Protein AF-A0A2G8L3I1-F1 (afdb_monomer_lite)

Sequence (299 aa):
MFLCNRWLARDEDDNQIMRELICAGLESQKEEKGKITYEIAVTTTDKRDASTTQNGWIILEGENRTSKEFVMENSVKKKVLRRGDTDIFKFQTKRLGKVKSVLLGHSVRDSGSPPKGSGRDVDWHCHEVIVTDTSDGSKYSFPCKAWIPLGEGTDDAKRLVCEKTEEGRMSIARSLAPVQYEVVVVTSSEKGAGTDANVCLTIYGANGDSGKQPLKQRFRDLFEKGQTDKFKLEFLDLGELQKIRIEHDNAGFNPGWLCDNVVITNLMTGKATKFPCNKWLDKKKGDGELFKELYAVQE

Foldseek 3Di:
DFDPVADLDCPDDPNHVDDDTDPPVPPPPDDDPQKFKKKKKWFFALDPLQAAQFKKWKWWAAPADIDDIDIRDHDPVRHDLDHGDIDIDMDMDHDRHHTFKMWIATEGHPPDDQDPDADSNHWHATQWMWMAGPVQRKIFIWGDRDTHGHDDPRPSIDMTGTPDIDGGPNNVVLQQDKWKKKKKWFFEQDDLQFAPFFKWKWWAAPQGIPPIGTDDDPPDDPRDRGDIDIDIDIDGCNHGTWKMKMFTPQDDDRHKHQTAWMWMAGPVVRDIWIWGDRAILDCVDGPNHGMDITTTDDD

Structure (mmCIF, N/CA/C/O backbone):
data_AF-A0A2G8L3I1-F1
#
_entry.id   AF-A0A2G8L3I1-F1
#
loop_
_atom_site.group_PDB
_atom_site.id
_atom_site.type_symbol
_atom_site.label_atom_id
_atom_site.label_alt_id
_atom_site.label_comp_id
_atom_site.label_asym_id
_atom_site.label_entity_id
_atom_site.label_seq_id
_atom_site.pdbx_PDB_ins_code
_atom_site.Cartn_x
_atom_site.Cartn_y
_atom_site.Cartn_z
_atom_site.occupancy
_atom_site.B_iso_or_equiv
_atom_site.auth_seq_id
_atom_site.auth_comp_id
_atom_site.auth_asym_id
_atom_site.auth_atom_id
_atom_site.pdbx_PDB_model_num
ATOM 1 N N . MET A 1 1 ? 21.195 -10.856 11.459 1.00 46.97 1 MET A N 1
ATOM 2 C CA . MET A 1 1 ? 22.028 -11.728 12.325 1.00 46.97 1 MET A CA 1
ATOM 3 C C . MET A 1 1 ? 21.962 -11.150 13.728 1.00 46.97 1 MET A C 1
ATOM 5 O O . MET A 1 1 ? 22.308 -9.997 13.871 1.00 46.97 1 MET A O 1
ATOM 9 N N . PHE A 1 2 ? 21.454 -11.841 14.745 1.00 59.50 2 PHE A N 1
ATOM 10 C CA . PHE A 1 2 ? 21.397 -11.263 16.098 1.00 59.50 2 PHE A CA 1
ATOM 11 C C . PHE A 1 2 ? 22.760 -11.442 16.764 1.00 59.50 2 PHE A C 1
ATOM 13 O O . PHE A 1 2 ? 23.135 -12.560 17.106 1.00 59.50 2 PHE A O 1
ATOM 20 N N . LEU A 1 3 ? 23.532 -10.361 16.867 1.00 60.38 3 LEU A N 1
ATOM 21 C CA . LEU A 1 3 ? 24.857 -10.409 17.477 1.00 60.38 3 LEU A CA 1
ATOM 22 C C . LEU A 1 3 ? 24.704 -10.293 18.994 1.00 60.38 3 LEU A C 1
ATOM 24 O O . LEU A 1 3 ? 24.431 -9.218 19.521 1.00 60.38 3 LEU A O 1
ATOM 28 N N . CYS A 1 4 ? 24.877 -11.410 19.693 1.00 56.72 4 CYS A N 1
ATOM 29 C CA . CYS A 1 4 ? 25.021 -11.428 21.143 1.00 56.72 4 CYS A CA 1
ATOM 30 C C . CYS A 1 4 ? 26.522 -11.434 21.459 1.00 56.72 4 CYS A C 1
ATOM 32 O O . CYS A 1 4 ? 27.134 -12.482 21.620 1.00 56.72 4 CYS A O 1
ATOM 34 N N . ASN A 1 5 ? 27.140 -10.252 21.457 1.00 66.06 5 ASN A N 1
ATOM 35 C CA . ASN A 1 5 ? 28.589 -10.095 21.650 1.00 66.06 5 ASN A CA 1
ATOM 36 C C . ASN A 1 5 ? 29.006 -10.110 23.135 1.00 66.06 5 ASN A C 1
ATOM 38 O O . ASN A 1 5 ? 30.037 -9.532 23.474 1.00 66.06 5 ASN A O 1
ATOM 42 N N . ARG A 1 6 ? 28.180 -10.679 24.024 1.00 72.06 6 ARG A N 1
ATOM 43 C CA . ARG A 1 6 ? 28.341 -10.616 25.484 1.00 72.06 6 ARG A CA 1
ATOM 44 C C . ARG A 1 6 ? 27.735 -11.824 26.185 1.00 72.06 6 ARG A C 1
ATOM 46 O O . ARG A 1 6 ? 26.740 -12.369 25.706 1.00 72.06 6 ARG A O 1
ATOM 53 N N . TRP A 1 7 ? 28.302 -12.197 27.329 1.00 70.44 7 TRP A N 1
ATOM 54 C CA . TRP A 1 7 ? 27.806 -13.314 28.135 1.00 70.44 7 TRP A CA 1
ATOM 55 C C . TRP A 1 7 ? 26.506 -12.932 28.858 1.00 70.44 7 TRP A C 1
ATOM 57 O O . TRP A 1 7 ? 26.329 -11.789 29.280 1.00 70.44 7 TRP A O 1
ATOM 67 N N . LEU A 1 8 ? 25.575 -13.888 28.959 1.00 76.19 8 LEU A N 1
ATOM 68 C CA . LEU A 1 8 ? 24.313 -13.754 29.698 1.00 76.19 8 LEU A CA 1
ATOM 69 C C . LEU A 1 8 ? 24.413 -14.497 31.032 1.00 76.19 8 LEU A C 1
ATOM 71 O O . LEU A 1 8 ? 23.763 -15.522 31.238 1.00 76.19 8 LEU A O 1
ATOM 75 N N . ALA A 1 9 ? 25.267 -14.005 31.917 1.00 75.25 9 ALA A N 1
ATOM 76 C CA . ALA A 1 9 ? 25.553 -14.615 33.210 1.00 75.25 9 ALA A CA 1
ATOM 77 C C . ALA A 1 9 ? 25.294 -13.601 34.330 1.00 75.25 9 ALA A C 1
ATOM 79 O O . ALA A 1 9 ? 25.221 -12.406 34.065 1.00 75.25 9 ALA A O 1
ATOM 80 N N . ARG A 1 10 ? 25.104 -14.055 35.577 1.00 75.31 10 ARG A N 1
ATOM 81 C CA . ARG A 1 10 ? 24.967 -13.149 36.745 1.00 75.31 10 ARG A CA 1
ATOM 82 C C . ARG A 1 10 ? 26.307 -12.830 37.406 1.00 75.31 10 ARG A C 1
ATOM 84 O O . ARG A 1 10 ? 26.353 -12.005 38.313 1.00 75.31 10 ARG A O 1
ATOM 91 N N . ASP A 1 11 ? 27.338 -13.541 36.987 1.00 81.56 11 ASP A N 1
ATOM 92 C CA . ASP A 1 11 ? 28.676 -13.600 37.555 1.00 81.56 11 ASP A CA 1
ATOM 93 C C . ASP A 1 11 ? 29.772 -13.329 36.512 1.00 81.56 11 ASP A C 1
ATOM 95 O O . ASP A 1 11 ? 30.950 -13.307 36.861 1.00 81.56 11 ASP A O 1
ATOM 99 N N . GLU A 1 12 ? 29.398 -13.061 35.256 1.00 70.88 12 GLU A N 1
ATOM 100 C CA . GLU A 1 12 ? 30.314 -12.670 34.184 1.00 70.88 12 GLU A CA 1
ATOM 101 C C . GLU A 1 12 ? 29.775 -11.462 33.395 1.00 70.88 12 GLU A C 1
ATOM 103 O O . GLU A 1 12 ? 28.568 -11.213 33.328 1.00 70.88 12 GLU A O 1
ATOM 108 N N . ASP A 1 13 ? 30.694 -10.734 32.753 1.00 81.00 13 ASP A N 1
ATOM 109 C CA . ASP A 1 13 ? 30.432 -9.563 31.903 1.00 81.00 13 ASP A CA 1
ATOM 110 C C . ASP A 1 13 ? 29.677 -8.436 32.639 1.00 81.00 13 ASP A C 1
ATOM 112 O O . ASP A 1 13 ? 30.266 -7.768 33.489 1.00 81.00 13 ASP A O 1
ATOM 116 N N . ASP A 1 14 ? 28.396 -8.202 32.341 1.00 78.25 14 ASP A N 1
ATOM 117 C CA . ASP A 1 14 ? 27.589 -7.154 32.982 1.00 78.25 14 ASP A CA 1
ATOM 118 C C . ASP A 1 14 ? 26.499 -7.690 33.918 1.00 78.25 14 ASP A C 1
ATOM 120 O O . ASP A 1 14 ? 25.599 -6.943 34.313 1.00 78.25 14 ASP A O 1
ATOM 124 N N . ASN A 1 15 ? 26.592 -8.966 34.300 1.00 76.81 15 ASN A N 1
ATOM 125 C CA . ASN A 1 15 ? 25.697 -9.629 35.247 1.00 76.81 15 ASN A CA 1
ATOM 126 C C . ASN A 1 15 ? 24.215 -9.667 34.804 1.00 76.81 15 ASN A C 1
ATOM 128 O O . ASN A 1 15 ? 23.318 -9.877 35.631 1.00 76.81 15 ASN A O 1
ATOM 132 N N . GLN A 1 16 ? 23.931 -9.457 33.512 1.00 73.19 16 GLN A N 1
ATOM 133 C CA . GLN A 1 16 ? 22.581 -9.513 32.953 1.00 73.19 16 GLN A CA 1
ATOM 134 C C . GLN A 1 16 ? 22.323 -10.849 32.256 1.00 73.19 16 GLN A C 1
ATOM 136 O O . GLN A 1 16 ? 22.941 -11.188 31.256 1.00 73.19 16 GLN A O 1
ATOM 141 N N . ILE A 1 17 ? 21.306 -11.574 32.722 1.00 79.62 17 ILE A N 1
ATOM 142 C CA . ILE A 1 17 ? 20.831 -12.826 32.099 1.00 79.62 17 ILE A CA 1
ATOM 143 C C . ILE A 1 17 ? 19.749 -12.607 31.032 1.00 79.62 17 ILE A C 1
ATOM 145 O O . ILE A 1 17 ? 19.152 -13.560 30.538 1.00 79.62 17 ILE A O 1
ATOM 149 N N . MET A 1 18 ? 19.448 -11.352 30.707 1.00 62.47 18 MET A N 1
ATOM 150 C CA . MET A 1 18 ? 18.438 -10.981 29.724 1.00 62.47 18 MET A CA 1
ATOM 151 C C . MET A 1 18 ? 18.958 -9.809 28.907 1.00 62.47 18 MET A C 1
ATOM 153 O O . MET A 1 18 ? 19.429 -8.824 29.468 1.00 62.47 18 MET A O 1
ATOM 157 N N . ARG A 1 19 ? 18.846 -9.912 27.582 1.00 69.62 19 ARG A N 1
ATOM 158 C CA . ARG A 1 19 ? 19.150 -8.817 26.665 1.00 69.62 19 ARG A CA 1
ATOM 159 C C . ARG A 1 19 ? 18.147 -8.772 25.538 1.00 69.62 19 ARG A C 1
ATOM 161 O O . ARG A 1 19 ? 17.767 -9.799 24.981 1.00 69.62 19 ARG A O 1
ATOM 168 N N . GLU A 1 20 ? 17.809 -7.555 25.162 1.00 60.91 20 GLU A N 1
ATOM 169 C CA . GLU A 1 20 ? 17.135 -7.282 23.911 1.00 60.91 20 GLU A CA 1
ATOM 170 C C . GLU A 1 20 ? 18.179 -7.310 22.787 1.00 60.91 20 GLU A C 1
ATOM 172 O O . GLU A 1 20 ? 19.104 -6.497 22.750 1.00 60.91 20 GLU A O 1
ATOM 177 N N . LEU A 1 21 ? 18.089 -8.310 21.908 1.00 66.38 21 LEU A N 1
ATOM 178 C CA . LEU A 1 21 ? 18.992 -8.445 20.770 1.00 66.38 21 LEU A CA 1
ATOM 179 C C . LEU A 1 21 ? 18.345 -7.814 19.546 1.00 66.38 21 LEU A C 1
ATOM 181 O O . LEU A 1 21 ? 17.334 -8.295 19.036 1.00 66.38 21 LEU A O 1
ATOM 185 N N . ILE A 1 22 ? 18.969 -6.759 19.037 1.00 55.44 22 ILE A N 1
ATOM 186 C CA . ILE A 1 22 ? 18.564 -6.138 17.780 1.00 55.44 22 ILE A CA 1
ATOM 187 C C . ILE A 1 22 ? 19.198 -6.945 16.641 1.00 55.44 22 ILE A C 1
ATOM 189 O O . ILE A 1 22 ? 20.385 -7.281 16.673 1.00 55.44 22 ILE A O 1
ATOM 193 N N . CYS A 1 23 ? 18.406 -7.306 15.630 1.00 49.31 23 CYS A N 1
ATOM 194 C CA . CYS A 1 23 ? 18.925 -8.013 14.462 1.00 49.31 23 CYS A CA 1
ATOM 195 C C . CYS A 1 23 ? 19.952 -7.113 13.764 1.00 49.31 23 CYS A C 1
ATOM 197 O O . CYS A 1 23 ? 19.583 -6.047 13.281 1.00 49.31 23 CYS A O 1
ATOM 199 N N . ALA A 1 24 ? 21.217 -7.524 13.659 1.00 53.19 24 ALA A N 1
ATOM 200 C CA . ALA A 1 24 ? 22.192 -6.838 12.816 1.00 53.19 24 ALA A CA 1
ATOM 201 C C . ALA A 1 24 ? 21.652 -6.838 11.377 1.00 53.19 24 ALA A C 1
ATOM 203 O O . ALA A 1 24 ? 21.455 -7.907 10.777 1.00 53.19 24 ALA A O 1
ATOM 204 N N . GLY A 1 25 ? 21.312 -5.630 10.918 1.00 47.91 25 GLY A N 1
ATOM 205 C CA . GLY A 1 25 ? 20.477 -5.321 9.752 1.00 47.91 25 GLY A CA 1
ATOM 206 C C . GLY A 1 25 ? 19.400 -4.259 10.040 1.00 47.91 25 GLY A C 1
ATOM 207 O O . GLY A 1 25 ? 19.005 -3.538 9.133 1.00 47.91 25 GLY A O 1
ATOM 208 N N . LEU A 1 26 ? 18.976 -4.125 11.302 1.00 46.06 26 LEU A N 1
ATOM 209 C CA . LEU A 1 26 ? 18.091 -3.081 11.840 1.00 46.06 26 LEU A CA 1
ATOM 210 C C . LEU A 1 26 ? 18.895 -2.008 12.591 1.00 46.06 26 LEU A C 1
ATOM 212 O O . LEU A 1 26 ? 18.466 -1.493 13.621 1.00 46.06 26 LEU A O 1
ATOM 216 N N . GLU A 1 27 ? 20.082 -1.660 12.096 1.00 39.12 27 GLU A N 1
ATOM 217 C CA . GLU A 1 27 ? 20.627 -0.362 12.475 1.00 39.12 27 GLU A CA 1
ATOM 218 C C . GLU A 1 27 ? 19.672 0.683 11.908 1.00 39.12 27 GLU A C 1
ATOM 220 O O . GLU A 1 27 ? 19.458 0.745 10.695 1.00 39.12 27 GLU A O 1
ATOM 225 N N . SER A 1 28 ? 19.063 1.468 12.797 1.00 44.22 28 SER A N 1
ATOM 226 C CA . SER A 1 28 ? 18.389 2.713 12.459 1.00 44.22 28 SER A CA 1
ATOM 227 C C . SER A 1 28 ? 19.403 3.596 11.745 1.00 44.22 28 SER A C 1
ATOM 229 O O . SER A 1 28 ? 20.120 4.380 12.370 1.00 44.22 28 SER A O 1
ATOM 231 N N . GLN A 1 29 ? 19.516 3.427 10.429 1.00 39.59 29 GLN A N 1
ATOM 232 C CA . GLN A 1 29 ? 20.261 4.347 9.603 1.00 39.59 29 GLN A CA 1
ATOM 233 C C . GLN A 1 29 ? 19.573 5.688 9.781 1.00 39.59 29 GLN A C 1
ATOM 235 O O . GLN A 1 29 ? 18.418 5.864 9.391 1.00 39.59 29 GLN A O 1
ATOM 240 N N . LYS A 1 30 ? 20.278 6.601 10.457 1.00 34.94 30 LYS A N 1
ATOM 241 C CA . LYS A 1 30 ? 19.950 8.022 10.490 1.00 34.94 30 LYS A CA 1
ATOM 242 C C . LYS A 1 30 ? 19.503 8.407 9.087 1.00 34.94 30 LYS A C 1
ATOM 244 O O . LYS A 1 30 ? 20.261 8.204 8.142 1.00 34.94 30 LYS A O 1
ATOM 249 N N . GLU A 1 31 ? 18.270 8.891 8.975 1.00 42.34 31 GLU A N 1
ATOM 250 C CA . GLU A 1 31 ? 17.650 9.305 7.722 1.00 42.34 31 GLU A CA 1
ATOM 251 C C . GLU A 1 31 ? 18.540 10.321 6.997 1.00 42.34 31 GLU A C 1
ATOM 253 O O . GLU A 1 31 ? 18.446 11.534 7.191 1.00 42.34 31 GLU A O 1
ATOM 258 N N . GLU A 1 32 ? 19.405 9.838 6.111 1.00 39.44 32 GLU A N 1
ATOM 259 C CA . GLU A 1 32 ? 20.034 10.682 5.114 1.00 39.44 32 GLU A CA 1
ATOM 260 C C . GLU A 1 32 ? 18.994 10.994 4.032 1.00 39.44 32 GLU A C 1
ATOM 262 O O . GLU A 1 32 ? 18.726 10.222 3.115 1.00 39.44 32 GLU A O 1
ATOM 267 N N . LYS A 1 33 ? 18.379 12.174 4.161 1.00 48.69 33 LYS A N 1
ATOM 268 C CA . LYS A 1 33 ? 17.681 12.912 3.095 1.00 48.69 33 LYS A CA 1
ATOM 269 C C . LYS A 1 33 ? 16.673 12.110 2.255 1.00 48.69 33 LYS A C 1
ATOM 271 O O . LYS A 1 33 ? 16.753 12.161 1.033 1.00 48.69 33 LYS A O 1
ATOM 276 N N . GLY A 1 34 ? 15.667 11.477 2.865 1.00 70.12 34 GLY A N 1
ATOM 277 C CA . GLY A 1 34 ? 14.352 11.171 2.252 1.00 70.12 34 GLY A CA 1
ATOM 278 C C . GLY A 1 34 ? 14.323 10.513 0.856 1.00 70.12 34 GLY A C 1
ATOM 279 O O . GLY A 1 34 ? 13.296 10.571 0.173 1.00 70.12 34 GLY A O 1
ATOM 280 N N . LYS A 1 35 ? 15.434 9.934 0.397 1.00 85.31 35 LYS A N 1
ATOM 281 C CA . LYS A 1 35 ? 15.608 9.268 -0.892 1.00 85.31 35 LYS A CA 1
ATOM 282 C C . LYS A 1 35 ? 16.009 7.833 -0.611 1.00 85.31 35 LYS A C 1
ATOM 284 O O . LYS A 1 35 ? 16.792 7.567 0.291 1.00 85.31 35 LYS A O 1
ATOM 289 N N . ILE A 1 36 ? 15.476 6.925 -1.407 1.00 89.69 36 ILE A N 1
ATOM 290 C CA . ILE A 1 36 ? 15.765 5.501 -1.343 1.00 89.69 36 ILE A CA 1
ATOM 291 C C . ILE A 1 36 ? 16.300 5.036 -2.690 1.00 89.69 36 ILE A C 1
ATOM 293 O O . ILE A 1 36 ? 16.051 5.666 -3.725 1.00 89.69 36 ILE A O 1
ATOM 297 N N . THR A 1 37 ? 17.074 3.958 -2.655 1.00 95.31 37 THR A N 1
ATOM 298 C CA . THR A 1 37 ? 17.637 3.342 -3.851 1.00 95.31 37 THR A CA 1
ATOM 299 C C . THR A 1 37 ? 16.643 2.334 -4.420 1.00 95.31 37 THR A C 1
ATOM 301 O O . THR A 1 37 ? 16.086 1.511 -3.699 1.00 95.31 37 THR A O 1
ATOM 304 N N . TYR A 1 38 ? 16.447 2.394 -5.729 1.00 97.31 38 TYR A N 1
ATOM 305 C CA . TYR A 1 38 ? 15.777 1.371 -6.512 1.00 97.31 38 TYR A CA 1
ATOM 306 C C . TYR A 1 38 ? 16.820 0.658 -7.366 1.00 97.31 38 TYR A C 1
ATOM 308 O O . TYR A 1 38 ? 17.617 1.306 -8.052 1.00 97.31 38 TYR A O 1
ATOM 316 N N . GLU A 1 39 ? 16.828 -0.668 -7.300 1.00 98.38 39 GLU A N 1
ATOM 317 C CA . GLU A 1 39 ? 17.617 -1.519 -8.185 1.00 98.38 39 GLU A CA 1
ATOM 318 C C . GLU A 1 39 ? 16.731 -1.970 -9.349 1.00 98.38 39 GLU A C 1
ATOM 320 O O . GLU A 1 39 ? 15.670 -2.550 -9.136 1.00 98.38 39 GLU A O 1
ATOM 325 N N . ILE A 1 40 ? 17.138 -1.661 -10.575 1.00 98.50 40 ILE A N 1
ATOM 326 C CA . ILE A 1 40 ? 16.395 -1.941 -11.802 1.00 98.50 40 ILE A CA 1
ATOM 327 C C . ILE A 1 40 ? 17.194 -2.974 -12.585 1.00 98.50 40 ILE A C 1
ATOM 329 O O . ILE A 1 40 ? 18.257 -2.657 -13.116 1.00 98.50 40 ILE A O 1
ATOM 333 N N . ALA A 1 41 ? 16.695 -4.204 -12.630 1.00 98.56 41 ALA A N 1
ATOM 334 C CA . ALA A 1 41 ? 17.232 -5.259 -13.472 1.00 98.56 41 ALA A CA 1
ATOM 335 C C . ALA A 1 41 ? 16.462 -5.279 -14.792 1.00 98.56 41 ALA A C 1
ATOM 337 O O . ALA A 1 41 ? 15.233 -5.339 -14.805 1.00 98.56 41 ALA A O 1
ATOM 338 N N . VAL A 1 42 ? 17.183 -5.212 -15.902 1.00 98.50 42 VAL A N 1
ATOM 339 C CA . VAL A 1 42 ? 16.612 -5.179 -17.242 1.00 98.50 42 VAL A CA 1
ATOM 340 C C . VAL A 1 42 ? 17.185 -6.331 -18.039 1.00 98.50 42 VAL A C 1
ATOM 342 O O . VAL A 1 42 ? 18.386 -6.374 -18.293 1.00 98.50 42 VAL A O 1
ATOM 345 N N . THR A 1 43 ? 16.320 -7.243 -18.465 1.00 98.50 43 THR A N 1
ATOM 346 C CA . THR A 1 43 ? 16.720 -8.390 -19.281 1.00 98.50 43 THR A CA 1
ATOM 347 C C . THR A 1 43 ? 16.469 -8.073 -20.748 1.00 98.50 43 THR A C 1
ATOM 349 O O . THR A 1 43 ? 15.339 -7.787 -21.153 1.00 98.50 43 THR A O 1
ATOM 352 N N . THR A 1 44 ? 17.512 -8.142 -21.568 1.00 98.06 44 THR A N 1
ATOM 353 C CA . THR A 1 44 ? 17.401 -8.041 -23.028 1.00 98.06 44 THR A CA 1
ATOM 354 C C . THR A 1 44 ? 17.217 -9.437 -23.608 1.00 98.06 44 THR A C 1
ATOM 356 O O . THR A 1 44 ? 17.885 -10.384 -23.196 1.00 98.06 44 THR A O 1
ATOM 359 N N . THR A 1 45 ? 16.304 -9.601 -24.570 1.00 96.69 45 THR A N 1
ATOM 360 C CA . THR A 1 45 ? 16.056 -10.941 -25.133 1.00 96.69 45 THR A CA 1
ATOM 361 C C . THR A 1 45 ? 17.274 -11.508 -25.854 1.00 96.69 45 THR A C 1
ATOM 363 O O . THR A 1 45 ? 18.136 -10.779 -26.337 1.00 96.69 45 THR A O 1
ATOM 366 N N . ASP A 1 46 ? 17.302 -12.826 -26.003 1.00 94.06 46 ASP A N 1
ATOM 367 C CA . ASP A 1 46 ? 18.271 -13.563 -26.806 1.00 94.06 46 ASP A CA 1
ATOM 368 C C . ASP A 1 46 ? 17.902 -13.607 -28.303 1.00 94.06 46 ASP A C 1
ATOM 370 O O . ASP A 1 46 ? 18.482 -14.388 -29.061 1.00 94.06 46 ASP A O 1
ATOM 374 N N . LYS A 1 47 ? 16.961 -12.778 -28.770 1.00 92.94 47 LYS A N 1
ATOM 375 C CA . LYS A 1 47 ? 16.597 -12.702 -30.190 1.00 92.94 47 LYS A CA 1
ATOM 376 C C . LYS A 1 47 ? 17.728 -12.091 -31.013 1.00 92.94 47 LYS A C 1
ATOM 378 O O . LYS A 1 47 ? 18.538 -11.304 -30.524 1.00 92.94 47 LYS A O 1
ATOM 383 N N . ARG A 1 48 ? 17.778 -12.446 -32.298 1.00 92.50 48 ARG A N 1
ATOM 384 C CA . ARG A 1 48 ? 18.666 -11.773 -33.251 1.00 92.50 48 ARG A CA 1
ATOM 385 C C . ARG A 1 48 ? 18.352 -10.269 -33.255 1.00 92.50 48 ARG A C 1
ATOM 387 O O . ARG A 1 48 ? 17.182 -9.901 -33.194 1.00 92.50 48 ARG A O 1
ATOM 394 N N . ASP A 1 49 ? 19.403 -9.455 -33.278 1.00 91.44 49 ASP A N 1
ATOM 395 C CA . ASP A 1 49 ? 19.340 -7.987 -33.318 1.00 91.44 49 ASP A CA 1
ATOM 396 C C . ASP A 1 49 ? 18.680 -7.339 -32.082 1.00 91.44 49 ASP A C 1
ATOM 398 O O . ASP A 1 49 ? 18.343 -6.170 -32.098 1.00 91.44 49 ASP A O 1
ATOM 402 N N . ALA A 1 50 ? 18.529 -8.074 -30.972 1.00 93.81 50 ALA A N 1
ATOM 403 C CA . ALA A 1 50 ? 17.883 -7.561 -29.760 1.00 93.81 50 ALA A CA 1
ATOM 404 C C . ALA A 1 50 ? 18.703 -6.527 -28.970 1.00 93.81 50 ALA A C 1
ATOM 406 O O . ALA A 1 50 ? 18.131 -5.841 -28.126 1.00 93.81 50 ALA A O 1
ATOM 407 N N . SER A 1 51 ? 20.023 -6.472 -29.171 1.00 94.50 51 SER A N 1
ATOM 408 C CA . SER A 1 51 ? 20.938 -5.590 -28.433 1.00 94.50 51 SER A CA 1
ATOM 409 C C . SER A 1 51 ? 20.813 -4.132 -28.865 1.00 94.50 51 SER A C 1
ATOM 411 O O . SER A 1 51 ? 20.528 -3.861 -30.024 1.00 94.50 51 SER A O 1
ATOM 413 N N . THR A 1 52 ? 21.229 -3.205 -28.001 1.00 94.12 52 THR A N 1
ATOM 414 C CA . THR A 1 52 ? 21.515 -1.820 -28.409 1.00 94.12 52 THR A CA 1
ATOM 415 C C . THR A 1 52 ? 22.891 -1.345 -27.945 1.00 94.12 52 THR A C 1
ATOM 417 O O . THR A 1 52 ? 23.463 -1.846 -26.978 1.00 94.12 52 THR A O 1
ATOM 420 N N . THR A 1 53 ? 23.444 -0.363 -28.657 1.00 92.88 53 THR A N 1
ATOM 421 C CA . THR A 1 53 ? 24.632 0.404 -28.240 1.00 92.88 53 THR A CA 1
ATOM 422 C C . THR A 1 53 ? 24.290 1.808 -27.740 1.00 92.88 53 THR A C 1
ATOM 424 O O . THR A 1 53 ? 25.201 2.582 -27.432 1.00 92.88 53 THR A O 1
ATOM 427 N N . GLN A 1 54 ? 23.006 2.160 -27.752 1.00 94.19 54 GLN A N 1
ATOM 428 C CA . GLN A 1 54 ? 22.477 3.433 -27.279 1.00 94.19 54 GLN A CA 1
ATOM 429 C C . GLN A 1 54 ? 21.955 3.287 -25.843 1.00 94.19 54 GLN A C 1
ATOM 431 O O . GLN A 1 54 ? 22.071 2.215 -25.236 1.00 94.19 54 GLN A O 1
ATOM 436 N N . ASN A 1 55 ? 21.441 4.378 -25.283 1.00 95.56 55 ASN A N 1
ATOM 437 C CA . ASN A 1 55 ? 20.970 4.420 -23.908 1.00 95.56 55 ASN A CA 1
ATOM 438 C C . ASN A 1 55 ? 19.538 3.898 -23.824 1.00 95.56 55 ASN A C 1
ATOM 440 O O . ASN A 1 55 ? 18.678 4.281 -24.612 1.00 95.56 55 ASN A O 1
ATOM 444 N N . GLY A 1 56 ? 19.259 3.079 -22.818 1.00 96.56 56 GLY A N 1
ATOM 445 C CA . GLY A 1 56 ? 17.888 2.928 -22.345 1.00 96.56 56 GLY A CA 1
ATOM 446 C C . GLY A 1 56 ? 17.594 3.992 -21.294 1.00 96.56 56 GLY A C 1
ATOM 447 O O . GLY A 1 56 ? 18.509 4.523 -20.664 1.00 96.56 56 GLY A O 1
ATOM 448 N N . TRP A 1 57 ? 16.328 4.281 -21.047 1.00 97.50 57 TRP A N 1
ATOM 449 C CA . TRP A 1 57 ? 15.921 5.095 -19.909 1.00 97.50 57 TRP A CA 1
ATOM 450 C C . TRP A 1 57 ? 14.597 4.597 -19.346 1.00 97.50 57 TRP A C 1
ATOM 452 O O . TRP A 1 57 ? 13.836 3.901 -20.020 1.00 97.50 57 TRP A O 1
ATOM 462 N N . ILE A 1 58 ? 14.342 4.909 -18.079 1.00 98.31 58 ILE A N 1
ATOM 463 C CA . ILE A 1 58 ? 13.144 4.453 -17.382 1.00 98.31 58 ILE A CA 1
ATOM 464 C C . ILE A 1 58 ? 12.591 5.516 -16.434 1.00 98.31 58 ILE A C 1
ATOM 466 O O . ILE A 1 58 ? 13.338 6.202 -15.736 1.00 98.31 58 ILE A O 1
ATOM 470 N N . ILE A 1 59 ? 11.266 5.624 -16.381 1.00 98.31 59 ILE A N 1
ATOM 471 C CA . ILE A 1 59 ? 10.522 6.384 -15.375 1.00 98.31 59 ILE A CA 1
ATOM 472 C C . ILE A 1 59 ? 9.693 5.394 -14.559 1.00 98.31 59 ILE A C 1
ATOM 474 O O . ILE A 1 59 ? 8.977 4.566 -15.117 1.00 98.31 59 ILE A O 1
ATOM 478 N N . LEU A 1 60 ? 9.789 5.476 -13.234 1.00 98.25 60 LEU A N 1
ATOM 479 C CA . LEU A 1 60 ? 9.040 4.639 -12.303 1.00 98.25 60 LEU A CA 1
ATOM 480 C C . LEU A 1 60 ? 7.798 5.386 -11.811 1.00 98.25 60 LEU A C 1
ATOM 482 O O . LEU A 1 60 ? 7.913 6.502 -11.301 1.00 98.25 60 LEU A O 1
ATOM 486 N N . GLU A 1 61 ? 6.628 4.762 -11.898 1.00 97.69 61 GLU A N 1
ATOM 487 C CA . GLU A 1 61 ? 5.354 5.336 -11.456 1.00 97.69 61 GLU A CA 1
ATOM 488 C C . GLU A 1 61 ? 4.794 4.519 -10.286 1.00 97.69 61 GLU A C 1
ATOM 490 O O . GLU A 1 61 ? 4.330 3.385 -10.448 1.00 97.69 61 GLU A O 1
ATOM 495 N N . GLY A 1 62 ? 4.868 5.087 -9.082 1.00 95.31 62 GLY A N 1
ATOM 496 C CA . GLY A 1 62 ? 4.293 4.496 -7.876 1.00 95.31 62 GLY A CA 1
ATOM 497 C C . GLY A 1 62 ? 3.032 5.211 -7.403 1.00 95.31 62 GLY A C 1
ATOM 498 O O . GLY A 1 62 ? 2.713 6.303 -7.867 1.00 95.31 62 GLY A O 1
ATOM 499 N N . GLU A 1 63 ? 2.329 4.594 -6.450 1.00 90.50 63 GLU A N 1
ATOM 500 C CA . GLU A 1 63 ? 1.072 5.106 -5.870 1.00 90.50 63 GLU A CA 1
ATOM 501 C C . GLU A 1 63 ? 1.164 6.549 -5.362 1.00 90.50 63 GLU A C 1
ATOM 503 O O . GLU A 1 63 ? 0.207 7.308 -5.478 1.00 90.50 63 GLU A O 1
ATOM 508 N N . ASN A 1 64 ? 2.317 6.942 -4.815 1.00 86.50 64 ASN A N 1
ATOM 509 C CA . ASN A 1 64 ? 2.469 8.250 -4.184 1.00 86.50 64 ASN A CA 1
ATOM 510 C C . ASN A 1 64 ? 3.053 9.299 -5.135 1.00 86.50 64 ASN A C 1
ATOM 512 O O . ASN A 1 64 ? 2.905 10.497 -4.888 1.00 86.50 64 ASN A O 1
ATOM 516 N N . ARG A 1 65 ? 3.832 8.873 -6.140 1.00 92.00 65 ARG A N 1
ATOM 517 C CA . ARG A 1 65 ? 4.573 9.764 -7.047 1.00 92.00 65 ARG A CA 1
ATOM 518 C C . ARG A 1 65 ? 5.272 9.018 -8.179 1.00 92.00 65 ARG A C 1
ATOM 520 O O . ARG A 1 65 ? 5.589 7.834 -8.081 1.00 92.00 65 ARG A O 1
ATOM 527 N N . THR A 1 66 ? 5.655 9.804 -9.176 1.00 95.31 66 THR A N 1
ATOM 528 C CA . THR A 1 66 ? 6.511 9.406 -10.294 1.00 95.31 66 THR A CA 1
ATOM 529 C C . THR A 1 66 ? 7.960 9.842 -10.058 1.00 95.31 66 THR A C 1
ATOM 531 O O . THR A 1 66 ? 8.222 10.889 -9.450 1.00 95.31 66 THR A O 1
ATOM 534 N N . SER A 1 67 ? 8.924 9.027 -10.490 1.00 97.06 67 SER A N 1
ATOM 535 C CA . SER A 1 67 ? 10.343 9.385 -10.474 1.00 97.06 67 SER A CA 1
ATOM 536 C C . SER A 1 67 ? 10.681 10.401 -11.569 1.00 97.06 67 SER A C 1
ATOM 538 O O . SER A 1 67 ? 9.895 10.663 -12.474 1.00 97.06 67 SER A O 1
ATOM 540 N N . LYS A 1 68 ? 11.893 10.958 -11.513 1.00 95.50 68 LYS A N 1
ATOM 541 C CA . LYS A 1 68 ? 12.506 11.532 -12.717 1.00 95.50 68 LYS A CA 1
ATOM 542 C C . LYS A 1 68 ? 12.911 10.411 -13.681 1.00 95.50 68 LYS A C 1
ATOM 544 O O . LYS A 1 68 ? 12.957 9.247 -13.276 1.00 95.50 68 LYS A O 1
ATOM 549 N N . GLU A 1 69 ? 13.271 10.779 -14.902 1.00 96.62 69 GLU A N 1
ATOM 550 C CA . GLU A 1 69 ? 13.911 9.863 -15.841 1.00 96.62 69 GLU A CA 1
ATOM 551 C C . GLU A 1 69 ? 15.262 9.373 -15.302 1.00 96.62 69 GLU A C 1
ATOM 553 O O . GLU A 1 69 ? 16.076 10.140 -14.769 1.00 96.62 69 GLU A O 1
ATOM 558 N N . PHE A 1 70 ? 15.474 8.066 -15.415 1.00 97.31 70 PHE A N 1
ATOM 559 C CA . PHE A 1 70 ? 16.713 7.393 -15.079 1.00 97.31 70 PHE A CA 1
ATOM 560 C C . PHE A 1 70 ? 17.346 6.818 -16.335 1.00 97.31 70 PHE A C 1
ATOM 562 O O . PHE A 1 70 ? 16.812 5.889 -16.938 1.00 97.31 70 PHE A O 1
ATOM 569 N N . VAL A 1 71 ? 18.503 7.358 -16.702 1.00 96.50 71 VAL A N 1
ATOM 570 C CA . VAL A 1 71 ? 19.243 6.926 -17.885 1.00 96.50 71 VAL A CA 1
ATOM 571 C C . VAL A 1 71 ? 20.094 5.705 -17.545 1.00 96.50 71 VAL A C 1
ATOM 573 O O . VAL A 1 71 ? 20.930 5.721 -16.639 1.00 96.50 71 VAL A O 1
ATOM 576 N N . MET A 1 72 ? 19.878 4.630 -18.291 1.00 96.25 72 MET A N 1
ATOM 577 C CA . MET A 1 72 ? 20.678 3.412 -18.299 1.00 96.25 72 MET A CA 1
ATOM 578 C C . MET A 1 72 ? 21.806 3.592 -19.312 1.00 96.25 72 MET A C 1
ATOM 580 O O . MET A 1 72 ? 21.719 3.176 -20.468 1.00 96.25 72 MET A O 1
ATOM 584 N N . GLU A 1 73 ? 22.847 4.290 -18.864 1.00 94.00 73 GLU A N 1
ATOM 585 C CA . GLU A 1 73 ? 23.949 4.720 -19.721 1.00 94.00 73 GLU A CA 1
ATOM 586 C C . GLU A 1 73 ? 24.713 3.544 -20.335 1.00 94.00 73 GLU A C 1
ATOM 588 O O . GLU A 1 73 ? 25.244 2.671 -19.636 1.00 94.00 73 GLU A O 1
ATOM 593 N N . ASN A 1 74 ? 24.832 3.593 -21.659 1.00 92.12 74 ASN A N 1
ATOM 594 C CA . ASN A 1 74 ? 25.617 2.683 -22.466 1.00 92.12 74 ASN A CA 1
ATOM 595 C C . ASN A 1 74 ? 26.848 3.406 -23.015 1.00 92.12 74 ASN A C 1
ATOM 597 O O . ASN A 1 74 ? 26.783 4.518 -23.540 1.00 92.12 74 ASN A O 1
ATOM 601 N N . SER A 1 75 ? 28.009 2.773 -22.898 1.00 90.38 75 SER A N 1
ATOM 602 C CA . SER A 1 75 ? 29.269 3.358 -23.344 1.00 90.38 75 SER A CA 1
ATOM 603 C C . SER A 1 75 ? 30.232 2.301 -23.861 1.00 90.38 75 SER A C 1
ATOM 605 O O . SER A 1 75 ? 30.074 1.100 -23.653 1.00 90.38 75 SER A O 1
ATOM 607 N N . VAL A 1 76 ? 31.309 2.756 -24.501 1.00 85.56 76 VAL A N 1
ATOM 608 C CA . VAL A 1 76 ? 32.374 1.865 -24.986 1.00 85.56 76 VAL A CA 1
ATOM 609 C C . VAL A 1 76 ? 33.019 1.076 -23.837 1.00 85.56 76 VAL A C 1
ATOM 611 O O . VAL A 1 76 ? 33.409 -0.074 -24.036 1.00 85.56 76 VAL A O 1
ATOM 614 N N . LYS A 1 77 ? 33.096 1.678 -22.640 1.00 88.56 77 LYS A N 1
ATOM 615 C CA . LYS A 1 77 ? 33.664 1.067 -21.427 1.00 88.56 77 LYS A CA 1
ATOM 616 C C . LYS A 1 77 ? 32.653 0.197 -20.679 1.00 88.56 77 LYS A C 1
ATOM 618 O O . LYS A 1 77 ? 33.025 -0.835 -20.135 1.00 88.56 77 LYS A O 1
ATOM 623 N N . LYS A 1 78 ? 31.384 0.609 -20.662 1.00 89.06 78 LYS A N 1
ATOM 624 C CA . LYS A 1 78 ? 30.281 -0.067 -19.975 1.00 89.06 78 LYS A CA 1
ATOM 625 C C . LYS A 1 78 ? 29.181 -0.366 -20.987 1.00 89.06 78 LYS A C 1
ATOM 627 O O . LYS A 1 78 ? 28.291 0.448 -21.210 1.00 89.06 78 LYS A O 1
ATOM 632 N N . LYS A 1 79 ? 29.307 -1.523 -21.628 1.00 93.31 79 LYS A N 1
ATOM 633 C CA . LYS A 1 79 ? 28.394 -1.987 -22.672 1.00 93.31 79 LYS A CA 1
ATOM 634 C C . LYS A 1 79 ? 27.276 -2.804 -22.037 1.00 93.31 79 LYS A C 1
ATOM 636 O O . LYS A 1 79 ? 27.521 -3.959 -21.702 1.00 93.31 79 LYS A O 1
ATOM 641 N N . VAL A 1 80 ? 26.110 -2.194 -21.903 1.00 96.12 80 VAL A N 1
ATOM 642 C CA . VAL A 1 80 ? 24.887 -2.780 -21.331 1.00 96.12 80 VAL A CA 1
ATOM 643 C C . VAL A 1 80 ? 23.854 -3.045 -22.431 1.00 96.12 80 VAL A C 1
ATOM 645 O O . VAL A 1 80 ? 24.076 -2.670 -23.584 1.00 96.12 80 VAL A O 1
ATOM 648 N N . LEU A 1 81 ? 22.728 -3.660 -22.068 1.00 96.00 81 LEU A N 1
ATOM 649 C CA . LEU A 1 81 ? 21.567 -3.945 -22.916 1.00 96.00 81 LEU A CA 1
ATOM 650 C C . LEU A 1 81 ? 21.923 -4.823 -24.116 1.00 96.00 81 LEU A C 1
ATOM 652 O O . LEU A 1 81 ? 21.497 -4.600 -25.255 1.00 96.00 81 LEU A O 1
ATOM 656 N N . ARG A 1 82 ? 22.763 -5.824 -23.856 1.00 96.12 82 ARG A N 1
ATOM 657 C CA . ARG A 1 82 ? 23.173 -6.798 -24.860 1.00 96.12 82 ARG A CA 1
ATOM 658 C C . ARG A 1 82 ? 22.221 -7.977 -24.870 1.00 96.12 82 ARG A C 1
ATOM 660 O O . ARG A 1 82 ? 21.711 -8.406 -23.846 1.00 96.12 82 ARG A O 1
ATOM 667 N N . ARG A 1 83 ? 22.029 -8.531 -26.057 1.00 94.62 83 ARG A N 1
ATOM 668 C CA . ARG A 1 83 ? 21.276 -9.751 -26.311 1.00 94.62 83 ARG A CA 1
ATOM 669 C C . ARG A 1 83 ? 21.625 -10.844 -25.297 1.00 94.62 83 ARG A C 1
ATOM 671 O O . ARG A 1 83 ? 22.768 -11.290 -25.259 1.00 94.62 83 ARG A O 1
ATOM 678 N N . GLY A 1 84 ? 20.613 -11.306 -24.567 1.00 93.81 84 GLY A N 1
ATOM 679 C CA . GLY A 1 84 ? 20.717 -12.374 -23.571 1.00 93.81 84 GLY A CA 1
ATOM 680 C C . GLY A 1 84 ? 21.202 -11.932 -22.188 1.00 93.81 84 GLY A C 1
ATOM 681 O O . GLY A 1 84 ? 21.150 -12.744 -21.268 1.00 93.81 84 GLY A O 1
ATOM 682 N N . ASP A 1 85 ? 21.628 -10.678 -22.023 1.00 96.88 85 ASP A N 1
ATOM 683 C CA . ASP A 1 85 ? 22.131 -10.174 -20.749 1.00 96.88 85 ASP A CA 1
ATOM 684 C C . ASP A 1 85 ? 20.999 -9.577 -19.897 1.00 96.88 85 ASP A C 1
ATOM 686 O O . ASP A 1 85 ? 20.027 -8.993 -20.399 1.00 96.88 85 ASP A O 1
ATOM 690 N N . THR A 1 86 ? 21.170 -9.695 -18.579 1.00 98.00 86 THR A N 1
ATOM 691 C CA . THR A 1 86 ? 20.419 -8.934 -17.580 1.00 98.00 86 THR A CA 1
ATOM 692 C C . THR A 1 86 ? 21.347 -7.908 -16.949 1.00 98.00 86 THR A C 1
ATOM 694 O O . THR A 1 86 ? 22.287 -8.257 -16.235 1.00 98.00 86 THR A O 1
ATOM 697 N N . ASP A 1 87 ? 21.063 -6.633 -17.185 1.00 98.12 87 ASP A N 1
ATOM 698 C CA . ASP A 1 87 ? 21.836 -5.520 -16.651 1.00 98.12 87 ASP A CA 1
ATOM 699 C C . ASP A 1 87 ? 21.143 -4.915 -15.432 1.00 98.12 87 ASP A C 1
ATOM 701 O O . ASP A 1 87 ? 19.928 -4.724 -15.424 1.00 98.12 87 ASP A O 1
ATOM 705 N N . ILE A 1 88 ? 21.924 -4.588 -14.400 1.00 97.94 88 ILE A N 1
ATOM 706 C CA . ILE A 1 88 ? 21.418 -4.039 -13.140 1.00 97.94 88 ILE A CA 1
ATOM 707 C C . ILE A 1 88 ? 21.864 -2.584 -12.983 1.00 97.94 88 ILE A C 1
ATOM 709 O O . ILE A 1 88 ? 23.056 -2.262 -13.023 1.00 97.94 88 ILE A O 1
ATOM 713 N N . PHE A 1 89 ? 20.898 -1.705 -12.730 1.00 97.94 89 PHE A N 1
ATOM 714 C CA . PHE A 1 89 ? 21.095 -0.275 -12.518 1.00 97.94 89 PHE A CA 1
ATOM 715 C C . PHE A 1 89 ? 20.582 0.139 -11.141 1.00 97.94 89 PHE A C 1
ATOM 717 O O . PHE A 1 89 ? 19.621 -0.427 -10.633 1.00 97.94 89 PHE A O 1
ATOM 724 N N . LYS A 1 90 ? 21.215 1.137 -10.517 1.00 97.12 90 LYS A N 1
ATOM 725 C CA . LYS A 1 90 ? 20.819 1.644 -9.196 1.00 97.12 90 LYS A CA 1
ATOM 726 C C . LYS A 1 90 ? 20.557 3.133 -9.275 1.00 97.12 90 LYS A C 1
ATOM 728 O O . LYS A 1 90 ? 21.456 3.895 -9.625 1.00 97.12 90 LYS A O 1
ATOM 733 N N . PHE A 1 91 ? 19.350 3.543 -8.907 1.00 97.06 91 PHE A N 1
ATOM 734 C CA . PHE A 1 91 ? 18.939 4.942 -8.943 1.00 97.06 91 PHE A CA 1
ATOM 735 C C . PHE A 1 91 ? 18.307 5.368 -7.629 1.00 97.06 91 PHE A C 1
ATOM 737 O O . PHE A 1 91 ? 17.629 4.586 -6.973 1.00 97.06 91 PHE A O 1
ATOM 744 N N . GLN A 1 92 ? 18.509 6.628 -7.249 1.00 95.12 92 GLN A N 1
ATOM 745 C CA . GLN A 1 92 ? 17.965 7.180 -6.013 1.00 95.12 92 GLN A CA 1
ATOM 746 C C . GLN A 1 92 ? 16.864 8.201 -6.288 1.00 95.12 92 GLN A C 1
ATOM 748 O O . GLN A 1 92 ? 17.049 9.161 -7.041 1.00 95.12 92 GLN A O 1
ATOM 753 N N . THR A 1 93 ? 15.728 8.039 -5.616 1.00 94.06 93 THR A N 1
ATOM 754 C CA . THR A 1 93 ? 14.608 8.991 -5.642 1.00 94.06 93 THR A CA 1
ATOM 755 C C . THR A 1 93 ? 13.830 8.949 -4.335 1.00 94.06 93 THR A C 1
ATOM 757 O O . THR A 1 93 ? 14.028 8.064 -3.510 1.00 94.06 93 THR A O 1
ATOM 760 N N . LYS A 1 94 ? 12.951 9.930 -4.115 1.00 91.12 94 LYS A N 1
ATOM 761 C CA . LYS A 1 94 ? 11.999 9.879 -2.999 1.00 91.12 94 LYS A CA 1
ATOM 762 C C . LYS A 1 94 ? 11.126 8.629 -3.127 1.00 91.12 94 LYS A C 1
ATOM 764 O O . LYS A 1 94 ? 10.825 8.216 -4.245 1.00 91.12 94 LYS A O 1
ATOM 769 N N . ARG A 1 95 ? 10.692 8.075 -1.994 1.00 89.31 95 ARG A N 1
ATOM 770 C CA . ARG A 1 95 ? 9.856 6.869 -1.944 1.00 89.31 95 ARG A CA 1
ATOM 771 C C . ARG A 1 95 ? 8.617 6.998 -2.835 1.00 89.31 95 ARG A C 1
ATOM 773 O O . ARG A 1 95 ? 7.845 7.941 -2.674 1.00 89.31 95 ARG A O 1
ATOM 780 N N . LEU A 1 96 ? 8.436 6.043 -3.748 1.00 91.25 96 LEU A N 1
ATOM 781 C CA . LEU A 1 96 ? 7.373 6.077 -4.757 1.00 91.25 96 LEU A CA 1
ATOM 782 C C . LEU A 1 96 ? 6.044 5.462 -4.280 1.00 91.25 96 LEU A C 1
ATOM 784 O O . LEU A 1 96 ? 5.010 5.713 -4.888 1.00 91.25 96 LEU A O 1
ATOM 788 N N . GLY A 1 97 ? 6.048 4.711 -3.174 1.00 88.56 97 GLY A N 1
ATOM 789 C CA . GLY A 1 97 ? 4.937 3.814 -2.822 1.00 88.56 97 GLY A CA 1
ATOM 790 C C . GLY A 1 97 ? 5.029 2.506 -3.615 1.00 88.56 97 GLY A C 1
ATOM 791 O O . GLY A 1 97 ? 6.084 2.227 -4.195 1.00 88.56 97 GLY A O 1
ATOM 792 N N . LYS A 1 98 ? 3.953 1.705 -3.660 1.00 91.69 98 LYS A N 1
ATOM 793 C CA . LYS A 1 98 ? 3.950 0.495 -4.500 1.00 91.69 98 LYS A CA 1
ATOM 794 C C . LYS A 1 98 ? 4.078 0.912 -5.966 1.00 91.69 98 LYS A C 1
ATOM 796 O O . LYS A 1 98 ? 3.296 1.737 -6.439 1.00 91.69 98 LYS A O 1
ATOM 801 N N . VAL A 1 99 ? 5.067 0.371 -6.678 1.00 96.81 99 VAL A N 1
ATOM 802 C CA . VAL A 1 99 ? 5.308 0.703 -8.092 1.00 96.81 99 VAL A CA 1
ATOM 803 C C . VAL A 1 99 ? 4.254 -0.001 -8.946 1.00 96.81 99 VAL A C 1
ATOM 805 O O . VAL A 1 99 ? 4.132 -1.224 -8.901 1.00 96.81 99 VAL A O 1
ATOM 808 N N . LYS A 1 100 ? 3.458 0.770 -9.692 1.00 97.19 100 LYS A N 1
ATOM 809 C CA . LYS A 1 100 ? 2.322 0.263 -10.481 1.00 97.19 100 LYS A CA 1
ATOM 810 C C . LYS A 1 100 ? 2.670 0.090 -11.947 1.00 97.19 100 LYS A C 1
ATOM 812 O O . LYS A 1 100 ? 2.233 -0.876 -12.570 1.00 97.19 100 LYS A O 1
ATOM 817 N N . SER A 1 101 ? 3.463 1.004 -12.483 1.00 98.12 101 SER A N 1
ATOM 818 C CA . SER A 1 101 ? 3.883 0.990 -13.876 1.00 98.12 101 SER A CA 1
ATOM 819 C C . SER A 1 101 ? 5.264 1.605 -14.038 1.00 98.12 101 SER A C 1
ATOM 821 O O . SER A 1 101 ? 5.790 2.279 -13.148 1.00 98.12 101 SER A O 1
ATOM 823 N N . VAL A 1 102 ? 5.866 1.339 -15.189 1.00 98.44 102 VAL A N 1
ATOM 824 C CA . VAL A 1 102 ? 7.087 2.002 -15.634 1.00 98.44 102 VAL A CA 1
ATOM 825 C C . VAL A 1 102 ? 6.914 2.477 -17.068 1.00 98.44 102 VAL A C 1
ATOM 827 O O . VAL A 1 102 ? 6.219 1.838 -17.860 1.00 98.44 102 VAL A O 1
ATOM 830 N N . LEU A 1 103 ? 7.566 3.581 -17.412 1.00 98.19 103 LEU A N 1
ATOM 831 C CA . LEU A 1 103 ? 7.744 4.006 -18.792 1.00 98.19 103 LEU A CA 1
ATOM 832 C C . LEU A 1 103 ? 9.178 3.683 -19.196 1.00 98.19 103 LEU A C 1
ATOM 834 O O . LEU A 1 103 ? 10.111 4.192 -18.580 1.00 98.19 103 LEU A O 1
ATOM 838 N N . LEU A 1 104 ? 9.345 2.807 -20.182 1.00 98.31 104 LEU A N 1
ATOM 839 C CA . LEU A 1 104 ? 10.640 2.353 -20.671 1.00 98.31 104 LEU A CA 1
ATOM 840 C C . LEU A 1 104 ? 10.882 2.924 -22.064 1.00 98.31 104 LEU A C 1
ATOM 842 O O . LEU A 1 104 ? 10.090 2.673 -22.972 1.00 98.31 104 LEU A O 1
ATOM 846 N N . GLY A 1 105 ? 11.984 3.637 -22.248 1.00 97.44 105 GLY A N 1
ATOM 847 C CA . GLY A 1 105 ? 12.347 4.178 -23.548 1.00 97.44 105 GLY A CA 1
ATOM 848 C C . GLY A 1 105 ? 13.807 3.971 -23.901 1.00 97.44 105 GLY A C 1
ATOM 849 O O . GLY A 1 105 ? 14.588 3.359 -23.164 1.00 97.44 105 GLY A O 1
ATOM 850 N N . HIS A 1 106 ? 14.140 4.441 -25.093 1.00 96.19 106 HIS A N 1
ATOM 851 C CA . HIS A 1 106 ? 15.411 4.201 -25.745 1.00 96.19 106 HIS A CA 1
ATOM 852 C C . HIS A 1 106 ? 15.810 5.460 -26.510 1.00 96.19 106 HIS A C 1
ATOM 854 O O . HIS A 1 106 ? 15.034 5.970 -27.313 1.00 96.19 106 HIS A O 1
ATOM 860 N N . SER A 1 107 ? 17.003 5.977 -26.232 1.00 93.69 107 SER A N 1
ATOM 861 C CA . SER A 1 107 ? 17.483 7.252 -26.760 1.00 93.69 107 SER A CA 1
ATOM 862 C C . SER A 1 107 ? 18.937 7.162 -27.197 1.00 93.69 107 SER A C 1
ATOM 864 O O . SER A 1 107 ? 19.706 6.311 -26.741 1.00 93.69 107 SER A O 1
ATOM 866 N N . VAL A 1 108 ? 19.327 8.055 -28.107 1.00 91.94 108 VAL A N 1
ATOM 867 C CA . VAL A 1 108 ? 20.713 8.157 -28.573 1.00 91.94 108 VAL A CA 1
ATOM 868 C C . VAL A 1 108 ? 21.610 8.520 -27.391 1.00 91.94 108 VAL A C 1
ATOM 870 O O . VAL A 1 108 ? 21.255 9.349 -26.557 1.00 91.94 108 VAL A O 1
ATOM 873 N N . ARG A 1 109 ? 22.787 7.898 -27.302 1.00 89.94 109 ARG A N 1
ATOM 874 C CA . ARG A 1 109 ? 23.753 8.228 -26.247 1.00 89.94 109 ARG A CA 1
ATOM 875 C C . ARG A 1 109 ? 24.360 9.623 -26.470 1.00 89.94 109 ARG A C 1
ATOM 877 O O . ARG A 1 109 ? 24.726 9.950 -27.596 1.00 89.94 109 ARG A O 1
ATOM 884 N N . ASP A 1 110 ? 24.612 10.369 -25.395 1.00 81.88 110 ASP A N 1
ATOM 885 C CA . ASP A 1 110 ? 25.081 11.772 -25.434 1.00 81.88 110 ASP A CA 1
ATOM 886 C C . ASP A 1 110 ? 26.340 12.021 -26.284 1.00 81.88 110 ASP A C 1
ATOM 888 O O . ASP A 1 110 ? 26.519 13.081 -26.874 1.00 81.88 110 ASP A O 1
ATOM 892 N N . SER A 1 111 ? 27.243 11.040 -26.341 1.00 73.12 111 SER A N 1
ATOM 893 C CA . SER A 1 111 ? 28.518 11.123 -27.074 1.00 73.12 111 SER A CA 1
ATOM 894 C C . SER A 1 111 ? 28.519 10.344 -28.398 1.00 73.12 111 SER A C 1
ATOM 896 O O . SER A 1 111 ? 29.579 10.078 -28.969 1.00 73.12 111 SER A O 1
ATOM 898 N N . GLY A 1 112 ? 27.357 9.886 -28.871 1.00 68.31 112 GLY A N 1
ATOM 899 C CA . GLY A 1 112 ? 27.222 9.046 -30.061 1.00 68.31 112 GLY A CA 1
ATOM 900 C C . GLY A 1 112 ? 26.537 9.750 -31.223 1.00 68.31 112 GLY A C 1
ATOM 901 O O . GLY A 1 112 ? 25.626 10.543 -31.031 1.00 68.31 112 GLY A O 1
ATOM 902 N N . SER A 1 113 ? 26.933 9.401 -32.448 1.00 75.38 113 SER A N 1
ATOM 903 C CA . SER A 1 113 ? 26.073 9.639 -33.606 1.00 75.38 113 SER A CA 1
ATOM 904 C C . SER A 1 113 ? 24.909 8.639 -33.599 1.00 75.38 113 SER A C 1
ATOM 906 O O . SER A 1 113 ? 25.110 7.493 -33.167 1.00 75.38 113 SER A O 1
ATOM 908 N N . PRO A 1 114 ? 23.731 9.018 -34.124 1.00 79.88 114 PRO A N 1
ATOM 909 C CA . PRO A 1 114 ? 22.629 8.089 -34.324 1.00 79.88 114 PRO A CA 1
ATOM 910 C C . PRO A 1 114 ? 23.091 6.848 -35.108 1.00 79.88 114 PRO A C 1
ATOM 912 O O . PRO A 1 114 ? 23.914 6.971 -36.027 1.00 79.88 114 PRO A O 1
ATOM 915 N N . PRO A 1 115 ? 22.622 5.645 -34.740 1.00 85.25 115 PRO A N 1
ATOM 916 C CA . PRO A 1 115 ? 22.949 4.435 -35.479 1.00 85.25 115 PRO A CA 1
ATOM 917 C C . PRO A 1 115 ? 22.349 4.502 -36.891 1.00 85.25 115 PRO A C 1
ATOM 919 O O . PRO A 1 115 ? 21.293 5.090 -37.110 1.00 85.25 115 PRO A O 1
ATOM 922 N N . LYS A 1 116 ? 23.043 3.914 -37.871 1.00 83.25 116 LYS A N 1
ATOM 923 C CA . LYS A 1 116 ? 22.535 3.813 -39.245 1.00 83.25 116 LYS A CA 1
ATOM 924 C C . LYS A 1 116 ? 21.525 2.670 -39.322 1.00 83.25 116 LYS A C 1
ATOM 926 O O . LYS A 1 116 ? 21.868 1.559 -38.935 1.00 83.25 116 LYS A O 1
ATOM 931 N N . GLY A 1 117 ? 20.347 2.930 -39.878 1.00 85.00 117 GLY A N 1
ATOM 932 C CA . GLY A 1 117 ? 19.292 1.931 -40.054 1.00 85.00 117 GLY A CA 1
ATOM 933 C C . GLY A 1 117 ? 17.941 2.444 -39.570 1.00 85.00 117 GLY A C 1
ATOM 934 O O . GLY A 1 117 ? 17.799 3.622 -39.245 1.00 85.00 117 GLY A O 1
ATOM 935 N N . SER A 1 118 ? 16.948 1.559 -39.542 1.00 85.38 118 SER A N 1
ATOM 936 C CA . SER A 1 118 ? 15.602 1.863 -39.043 1.00 85.38 118 SER A CA 1
ATOM 937 C C . SER A 1 118 ? 14.925 0.608 -38.497 1.00 85.38 118 SER A C 1
ATOM 939 O O . SER A 1 118 ? 15.240 -0.501 -38.933 1.00 85.38 118 SER A O 1
ATOM 941 N N . GLY A 1 119 ? 13.971 0.772 -37.581 1.00 87.19 119 GLY A N 1
ATOM 942 C CA . GLY A 1 119 ? 13.270 -0.352 -36.960 1.00 87.19 119 GLY A CA 1
ATOM 943 C C . GLY A 1 119 ? 14.246 -1.291 -36.252 1.00 87.19 119 GLY A C 1
ATOM 944 O O . GLY A 1 119 ? 15.142 -0.844 -35.546 1.00 87.19 119 GLY A O 1
ATOM 945 N N . ARG A 1 120 ? 14.145 -2.601 -36.498 1.00 86.62 120 ARG A N 1
ATOM 946 C CA . ARG A 1 120 ? 14.937 -3.630 -35.789 1.00 86.62 120 ARG A CA 1
ATOM 947 C C . ARG A 1 120 ? 16.458 -3.487 -35.897 1.00 86.62 120 ARG A C 1
ATOM 949 O O . ARG A 1 120 ? 17.154 -4.075 -35.082 1.00 86.62 120 ARG A O 1
ATOM 956 N N . ASP A 1 121 ? 16.966 -2.735 -36.872 1.00 83.56 121 ASP A N 1
ATOM 957 C CA . ASP A 1 121 ? 18.405 -2.457 -36.985 1.00 83.56 121 ASP A CA 1
ATOM 958 C C . ASP A 1 121 ? 18.914 -1.534 -35.866 1.00 83.56 121 ASP A C 1
ATOM 960 O O . ASP A 1 121 ? 20.110 -1.504 -35.572 1.00 83.56 121 ASP A O 1
ATOM 964 N N . VAL A 1 122 ? 18.011 -0.746 -35.275 1.00 90.88 122 VAL A N 1
ATOM 965 C CA . VAL A 1 122 ? 18.321 0.267 -34.261 1.00 90.88 122 VAL A CA 1
ATOM 966 C C . VAL A 1 122 ? 17.498 0.111 -32.987 1.00 90.88 122 VAL A C 1
ATOM 968 O O . VAL A 1 122 ? 17.907 0.641 -31.963 1.00 90.88 122 VAL A O 1
ATOM 971 N N . ASP A 1 123 ? 16.373 -0.600 -33.025 1.00 94.75 123 ASP A N 1
ATOM 972 C CA . ASP A 1 123 ? 15.499 -0.820 -31.876 1.00 94.75 123 ASP A CA 1
ATOM 973 C C . ASP A 1 123 ? 16.121 -1.791 -30.867 1.00 94.75 123 ASP A C 1
ATOM 975 O O . ASP A 1 123 ? 16.896 -2.683 -31.202 1.00 94.75 123 ASP A O 1
ATOM 979 N N . TRP A 1 124 ? 15.710 -1.666 -29.608 1.00 96.50 124 TRP A N 1
ATOM 980 C CA . TRP A 1 124 ? 16.164 -2.537 -28.528 1.00 96.50 124 TRP A CA 1
ATOM 981 C C . TRP A 1 124 ? 15.049 -3.491 -28.095 1.00 96.50 124 TRP A C 1
ATOM 983 O O . TRP A 1 124 ? 13.951 -3.045 -27.778 1.00 96.50 124 TRP A O 1
ATOM 993 N N . HIS A 1 125 ? 15.293 -4.805 -28.029 1.00 97.75 125 HIS A N 1
ATOM 994 C CA . HIS A 1 125 ? 14.259 -5.746 -27.583 1.00 97.75 125 HIS A CA 1
ATOM 995 C C . HIS A 1 125 ? 14.394 -6.118 -26.100 1.00 97.75 125 HIS A C 1
ATOM 997 O O . HIS A 1 125 ? 15.105 -7.058 -25.724 1.00 97.75 125 HIS A O 1
ATOM 1003 N N . CYS A 1 126 ? 13.573 -5.486 -25.264 1.00 98.00 126 CYS A N 1
ATOM 1004 C CA . CYS A 1 126 ? 13.464 -5.785 -23.838 1.00 98.00 126 CYS A CA 1
ATOM 1005 C C . CYS A 1 126 ? 12.581 -7.027 -23.582 1.00 98.00 126 CYS A C 1
ATOM 1007 O O . CYS A 1 126 ? 11.509 -7.195 -24.174 1.00 98.00 126 CYS A O 1
ATOM 1009 N N . HIS A 1 127 ? 13.044 -7.934 -22.720 1.00 98.00 127 HIS A N 1
ATOM 1010 C CA . HIS A 1 127 ? 12.284 -9.096 -22.252 1.00 98.00 127 HIS A CA 1
ATOM 1011 C C . HIS A 1 127 ? 11.389 -8.718 -21.072 1.00 98.00 127 HIS A C 1
ATOM 1013 O O . HIS A 1 127 ? 10.165 -8.842 -21.151 1.00 98.00 127 HIS A O 1
ATOM 1019 N N . GLU A 1 128 ? 12.002 -8.216 -20.006 1.00 98.25 128 GLU A N 1
ATOM 1020 C CA . GLU A 1 128 ? 11.359 -7.852 -18.749 1.00 98.25 128 GLU A CA 1
ATOM 1021 C C . GLU A 1 128 ? 12.176 -6.779 -18.028 1.00 98.25 128 GLU A C 1
ATOM 1023 O O . GLU A 1 128 ? 13.383 -6.626 -18.255 1.00 98.25 128 GLU A O 1
ATOM 1028 N N . VAL A 1 129 ? 11.502 -6.079 -17.124 1.00 98.62 129 VAL A N 1
ATOM 1029 C CA . VAL A 1 129 ? 12.116 -5.197 -16.139 1.00 98.62 129 VAL A CA 1
ATOM 1030 C C . VAL A 1 129 ? 11.687 -5.664 -14.753 1.00 98.62 129 VAL A C 1
ATOM 1032 O O . VAL A 1 129 ? 10.508 -5.921 -14.517 1.00 98.62 129 VAL A O 1
ATOM 1035 N N . ILE A 1 130 ? 12.633 -5.755 -13.824 1.00 98.56 130 ILE A N 1
ATOM 1036 C CA . ILE A 1 130 ? 12.372 -6.020 -12.410 1.00 98.56 130 ILE A CA 1
ATOM 1037 C C . ILE A 1 130 ? 12.875 -4.825 -11.612 1.00 98.56 130 ILE A C 1
ATOM 1039 O O . ILE A 1 130 ? 14.056 -4.489 -11.652 1.00 98.56 130 ILE A O 1
ATOM 1043 N N . VAL A 1 131 ? 11.978 -4.191 -10.866 1.00 98.50 131 VAL A N 1
ATOM 1044 C CA . VAL A 1 131 ? 12.307 -3.073 -9.978 1.00 98.50 131 VAL A CA 1
ATOM 1045 C C . VAL A 1 131 ? 12.300 -3.581 -8.546 1.00 98.50 131 VAL A C 1
ATOM 1047 O O . VAL A 1 131 ? 11.310 -4.149 -8.100 1.00 98.50 131 VAL A O 1
ATOM 1050 N N . THR A 1 132 ? 13.385 -3.357 -7.815 1.00 97.62 132 THR A N 1
ATOM 1051 C CA . THR A 1 132 ? 13.509 -3.695 -6.396 1.00 97.62 132 THR A CA 1
ATOM 1052 C C . THR A 1 132 ? 13.620 -2.418 -5.572 1.00 97.62 132 THR A C 1
ATOM 1054 O O . THR A 1 132 ? 14.560 -1.644 -5.756 1.00 97.62 132 THR A O 1
ATOM 1057 N N . ASP A 1 133 ? 12.685 -2.201 -4.647 1.00 94.94 133 ASP A N 1
ATOM 1058 C CA . ASP A 1 133 ? 12.809 -1.173 -3.609 1.00 94.94 133 ASP A CA 1
ATOM 1059 C C . ASP A 1 133 ? 13.783 -1.686 -2.542 1.00 94.94 133 ASP A C 1
ATOM 1061 O O . ASP A 1 133 ? 13.472 -2.604 -1.780 1.00 94.94 133 ASP A O 1
ATOM 1065 N N . THR A 1 134 ? 14.994 -1.127 -2.473 1.00 90.81 134 THR A N 1
ATOM 1066 C CA . THR A 1 134 ? 16.014 -1.665 -1.561 1.00 90.81 134 THR A CA 1
ATOM 1067 C C . THR A 1 134 ? 15.731 -1.340 -0.093 1.00 90.81 134 THR A C 1
ATOM 1069 O O . THR A 1 134 ? 16.417 -1.865 0.780 1.00 90.81 134 THR A O 1
ATOM 1072 N N . SER A 1 135 ? 14.767 -0.459 0.202 1.00 84.62 135 SER A N 1
ATOM 1073 C CA . SER A 1 135 ? 14.436 -0.047 1.573 1.00 84.62 135 SER A CA 1
ATOM 1074 C C . SER A 1 135 ? 13.547 -1.047 2.308 1.00 84.62 135 SER A C 1
ATOM 1076 O O . SER A 1 135 ? 13.455 -1.013 3.541 1.00 84.62 135 SER A O 1
ATOM 1078 N N . ASP A 1 136 ? 12.860 -1.912 1.564 1.00 84.06 136 ASP A N 1
ATOM 1079 C CA . ASP A 1 136 ? 12.033 -2.971 2.129 1.00 84.06 136 ASP A CA 1
ATOM 1080 C C . ASP A 1 136 ? 12.208 -4.346 1.458 1.00 84.06 136 ASP A C 1
ATOM 1082 O O . ASP A 1 136 ? 11.774 -5.361 2.011 1.00 84.06 1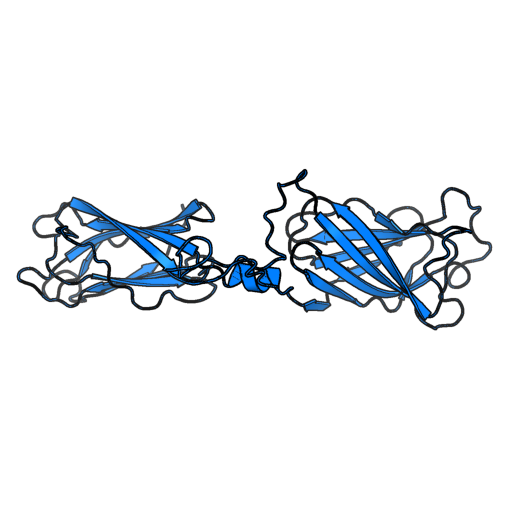36 ASP A O 1
ATOM 1086 N N . GLY A 1 137 ? 12.921 -4.391 0.330 1.00 87.31 137 GLY A N 1
ATOM 1087 C CA . GLY A 1 137 ? 13.214 -5.591 -0.444 1.00 87.31 137 GLY A CA 1
ATOM 1088 C C . GLY A 1 137 ? 12.095 -6.003 -1.397 1.00 87.31 137 GLY A C 1
ATOM 1089 O O . GLY A 1 137 ? 12.171 -7.104 -1.942 1.00 87.31 137 GLY A O 1
ATOM 1090 N N . SER A 1 138 ? 11.055 -5.182 -1.567 1.00 92.31 138 SER A N 1
ATOM 1091 C CA . SER A 1 138 ? 9.923 -5.503 -2.437 1.00 92.31 138 SER A CA 1
ATOM 1092 C C . SER A 1 138 ? 10.339 -5.470 -3.898 1.00 92.31 138 SER A C 1
ATOM 1094 O O . SER A 1 138 ? 11.044 -4.552 -4.327 1.00 92.31 138 SER A O 1
ATOM 1096 N N . LYS A 1 139 ? 9.885 -6.460 -4.667 1.00 97.38 139 LYS A N 1
ATOM 1097 C CA . LYS A 1 139 ? 10.179 -6.600 -6.095 1.00 97.38 139 LYS A CA 1
ATOM 1098 C C . LYS A 1 139 ? 8.912 -6.482 -6.923 1.00 97.38 139 LYS A C 1
ATOM 1100 O O . LYS A 1 139 ? 7.890 -7.070 -6.583 1.00 97.38 139 LYS A O 1
ATOM 1105 N N . TYR A 1 140 ? 9.015 -5.771 -8.033 1.00 98.06 140 TYR A N 1
ATOM 1106 C CA . TYR A 1 140 ? 7.935 -5.507 -8.974 1.00 98.06 140 TYR A CA 1
ATOM 1107 C C . TYR A 1 140 ? 8.380 -5.979 -10.360 1.00 98.06 140 TYR A C 1
ATOM 1109 O O . TYR A 1 140 ? 9.429 -5.550 -10.845 1.00 98.06 140 TYR A O 1
ATOM 1117 N N . SER A 1 141 ? 7.618 -6.882 -10.974 1.00 98.19 141 SER A N 1
ATOM 1118 C CA . SER A 1 141 ? 7.926 -7.477 -12.277 1.00 98.19 141 SER A CA 1
ATOM 1119 C C . SER A 1 141 ? 7.071 -6.855 -13.376 1.00 98.19 141 SER A C 1
ATOM 1121 O O . SER A 1 141 ? 5.843 -6.798 -13.271 1.00 98.19 141 SER A O 1
ATOM 1123 N N . PHE A 1 142 ? 7.737 -6.407 -14.436 1.00 98.50 142 PHE A N 1
ATOM 1124 C CA . PHE A 1 142 ? 7.149 -5.743 -15.591 1.00 98.50 142 PHE A CA 1
ATOM 1125 C C . PHE A 1 142 ? 7.527 -6.522 -16.859 1.00 98.50 142 PHE A C 1
ATOM 1127 O O . PHE A 1 142 ? 8.604 -6.294 -17.429 1.00 98.50 142 PHE A O 1
ATOM 1134 N N . PRO A 1 143 ? 6.682 -7.453 -17.331 1.00 98.00 143 PRO A N 1
ATOM 1135 C CA . PRO A 1 143 ? 6.915 -8.121 -18.606 1.00 98.00 143 PRO A CA 1
ATOM 1136 C C . PRO A 1 143 ? 6.856 -7.099 -19.751 1.00 98.00 143 PRO A C 1
ATOM 1138 O O . PRO A 1 143 ? 5.914 -6.314 -19.857 1.00 98.00 143 PRO A O 1
ATOM 1141 N N . CYS A 1 144 ? 7.846 -7.117 -20.644 1.00 96.56 144 CYS A N 1
ATOM 1142 C CA . CYS A 1 144 ? 7.888 -6.212 -21.796 1.00 96.56 144 CYS A CA 1
ATOM 1143 C C . CYS A 1 144 ? 7.675 -6.952 -23.118 1.00 96.56 144 CYS A C 1
ATOM 1145 O O . CYS A 1 144 ? 6.768 -6.619 -23.892 1.00 96.56 144 CYS A O 1
ATOM 1147 N N . LYS A 1 145 ? 8.531 -7.957 -23.358 1.00 96.50 145 LYS A N 1
ATOM 1148 C CA . LYS A 1 145 ? 8.582 -8.833 -24.539 1.00 96.50 145 LYS A CA 1
ATOM 1149 C C . LYS A 1 145 ? 8.396 -8.082 -25.864 1.00 96.50 145 LYS A C 1
ATOM 1151 O O . LYS A 1 145 ? 7.701 -8.570 -26.756 1.00 96.50 145 LYS A O 1
ATOM 1156 N N . ALA A 1 146 ? 9.022 -6.915 -26.010 1.00 96.44 146 ALA A N 1
ATOM 1157 C CA . ALA A 1 146 ? 8.863 -6.083 -27.196 1.00 96.44 146 ALA A CA 1
ATOM 1158 C C . ALA A 1 146 ? 10.098 -5.262 -27.553 1.00 96.44 146 ALA A C 1
ATOM 1160 O O . ALA A 1 146 ? 10.980 -5.029 -26.728 1.00 96.44 146 ALA A O 1
ATOM 1161 N N . TRP A 1 147 ? 10.094 -4.809 -28.805 1.00 96.69 147 TRP A N 1
ATOM 1162 C CA . TRP A 1 147 ? 10.994 -3.790 -29.321 1.00 96.69 147 TRP A CA 1
ATOM 1163 C C . TRP A 1 147 ? 10.618 -2.425 -28.744 1.00 96.69 147 TRP A C 1
ATOM 1165 O O . TRP A 1 147 ? 9.441 -2.063 -28.725 1.00 96.69 147 TRP A O 1
ATOM 1175 N N . ILE A 1 148 ? 11.627 -1.711 -28.260 1.00 96.75 148 ILE A N 1
ATOM 1176 C CA . ILE A 1 148 ? 11.578 -0.336 -27.788 1.00 96.75 148 ILE A CA 1
ATOM 1177 C C . ILE A 1 148 ? 12.216 0.511 -28.893 1.00 96.75 148 ILE A C 1
ATOM 1179 O O . ILE A 1 148 ? 13.433 0.392 -29.105 1.00 96.75 148 ILE A O 1
ATOM 1183 N N . PRO A 1 149 ? 11.414 1.298 -29.629 1.00 95.38 149 PRO A N 1
ATOM 1184 C CA . PRO A 1 149 ? 11.928 2.120 -30.708 1.00 95.38 149 PRO A CA 1
ATOM 1185 C C . PRO A 1 149 ? 12.928 3.149 -30.197 1.00 95.38 149 PRO A C 1
ATOM 1187 O O . PRO A 1 149 ? 12.772 3.691 -29.103 1.00 95.38 149 PRO A O 1
ATOM 1190 N N . LEU A 1 150 ? 13.971 3.406 -30.983 1.00 93.75 150 LEU A N 1
ATOM 1191 C CA . LEU A 1 150 ? 14.853 4.542 -30.730 1.00 93.75 150 LEU A CA 1
ATOM 1192 C C . LEU A 1 150 ? 14.097 5.841 -31.042 1.00 93.75 150 LEU A C 1
ATOM 1194 O O . LEU A 1 150 ? 13.748 6.071 -32.197 1.00 93.75 150 LEU A O 1
ATOM 1198 N N . GLY A 1 151 ? 13.886 6.684 -30.033 1.00 89.00 151 GLY A N 1
ATOM 1199 C CA . GLY A 1 151 ? 13.117 7.920 -30.169 1.00 89.00 151 GLY A CA 1
ATOM 1200 C C . GLY A 1 151 ? 13.614 9.034 -29.252 1.00 89.00 151 GLY A C 1
ATOM 1201 O O . GLY A 1 151 ? 14.490 8.837 -28.403 1.00 89.00 151 GLY A O 1
ATOM 1202 N N . GLU A 1 152 ? 13.055 10.226 -29.443 1.00 82.31 152 GLU A N 1
ATOM 1203 C CA . GLU A 1 152 ? 13.278 11.375 -28.568 1.00 82.31 152 GLU A CA 1
ATOM 1204 C C . GLU A 1 152 ? 12.065 11.578 -27.657 1.00 82.31 152 GLU A C 1
ATOM 1206 O O . GLU A 1 152 ? 10.920 11.579 -28.103 1.00 82.31 152 GLU A O 1
ATOM 1211 N N . GLY A 1 153 ? 12.316 11.769 -26.361 1.00 80.81 153 GLY A N 1
ATOM 1212 C CA . GLY A 1 153 ? 11.250 11.960 -25.383 1.00 80.81 153 GLY A CA 1
ATOM 1213 C C . GLY A 1 153 ? 10.396 10.709 -25.169 1.00 80.81 153 GLY A C 1
ATOM 1214 O O . GLY A 1 153 ? 10.856 9.583 -25.335 1.00 80.81 153 GLY A O 1
ATOM 1215 N N . THR A 1 154 ? 9.154 10.908 -24.730 1.00 86.75 154 THR A N 1
ATOM 1216 C CA . THR A 1 154 ? 8.295 9.836 -24.199 1.00 86.75 154 THR A CA 1
ATOM 1217 C C . THR A 1 154 ? 7.331 9.219 -25.207 1.00 86.75 154 THR A C 1
ATOM 1219 O O . THR A 1 154 ? 6.654 8.256 -24.853 1.00 86.75 154 THR A O 1
ATOM 1222 N N . ASP A 1 155 ? 7.235 9.762 -26.420 1.00 88.25 155 ASP A N 1
ATOM 1223 C CA . ASP A 1 155 ? 6.173 9.413 -27.377 1.00 88.25 155 ASP A CA 1
ATOM 1224 C C .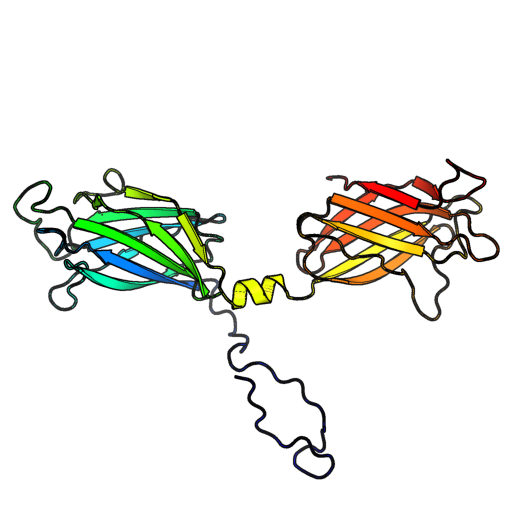 ASP A 1 155 ? 6.282 7.963 -27.868 1.00 88.25 155 ASP A C 1
ATOM 1226 O O . ASP A 1 155 ? 5.279 7.253 -27.938 1.00 88.25 155 ASP A O 1
ATOM 1230 N N . ASP A 1 156 ? 7.509 7.491 -28.098 1.00 88.88 156 ASP A N 1
ATOM 1231 C CA . ASP A 1 156 ? 7.800 6.110 -28.504 1.00 88.88 156 ASP A CA 1
ATOM 1232 C C . ASP A 1 156 ? 8.062 5.169 -27.315 1.00 88.88 156 ASP A C 1
ATOM 1234 O O . ASP A 1 156 ? 8.360 3.981 -27.481 1.00 88.88 156 ASP A O 1
ATOM 1238 N N . ALA A 1 157 ? 7.974 5.686 -26.088 1.00 94.75 157 ALA A N 1
ATOM 1239 C CA . ALA A 1 157 ? 8.280 4.915 -24.898 1.00 94.75 157 ALA A CA 1
ATOM 1240 C C . ALA A 1 157 ? 7.159 3.933 -24.558 1.00 94.75 157 ALA A C 1
ATOM 1242 O O . ALA A 1 157 ? 5.962 4.221 -24.642 1.00 94.75 157 ALA A O 1
ATOM 1243 N N . LYS A 1 158 ? 7.549 2.748 -24.097 1.00 96.75 158 LYS A N 1
ATOM 1244 C CA . LYS A 1 158 ? 6.606 1.691 -23.768 1.00 96.75 158 LYS A CA 1
ATOM 1245 C C . LYS A 1 158 ? 6.223 1.739 -22.298 1.00 96.75 158 LYS A C 1
ATOM 1247 O O . LYS A 1 158 ? 7.057 1.559 -21.411 1.00 96.75 158 LYS A O 1
ATOM 1252 N N . ARG A 1 159 ? 4.929 1.918 -22.036 1.00 97.56 159 ARG A N 1
ATOM 1253 C CA . ARG A 1 159 ? 4.352 1.792 -20.695 1.00 97.56 159 ARG A CA 1
ATOM 1254 C C . ARG A 1 159 ? 4.150 0.320 -20.350 1.00 97.56 159 ARG A C 1
ATOM 1256 O O . ARG A 1 159 ? 3.433 -0.389 -21.053 1.00 97.56 159 ARG A O 1
ATOM 1263 N N . LEU A 1 160 ? 4.770 -0.130 -19.266 1.00 97.94 160 LEU A N 1
ATOM 1264 C CA . LEU A 1 160 ? 4.647 -1.485 -18.733 1.00 97.94 160 LEU A CA 1
ATOM 1265 C C . LEU A 1 160 ? 3.913 -1.429 -17.397 1.00 97.94 160 LEU A C 1
ATOM 1267 O O . LEU A 1 160 ? 4.199 -0.571 -16.565 1.00 97.94 160 LEU A O 1
ATOM 1271 N N . VAL A 1 161 ? 2.979 -2.349 -17.183 1.00 97.94 161 VAL A N 1
ATOM 1272 C CA . VAL A 1 161 ? 2.222 -2.463 -15.929 1.00 97.94 161 VAL A CA 1
ATOM 1273 C C . VAL A 1 161 ? 2.817 -3.593 -15.097 1.00 97.94 161 VAL A C 1
ATOM 1275 O O . VAL A 1 161 ? 3.262 -4.599 -15.648 1.00 97.94 161 VAL A O 1
ATOM 1278 N N . CYS A 1 162 ? 2.859 -3.408 -13.779 1.00 97.50 162 CYS A N 1
ATOM 1279 C CA . CYS A 1 162 ? 3.333 -4.431 -12.856 1.00 97.50 162 CYS A CA 1
ATOM 1280 C C . CYS A 1 162 ? 2.405 -5.652 -12.918 1.00 97.50 162 CYS A C 1
ATOM 1282 O O . CYS A 1 162 ? 1.211 -5.531 -12.644 1.00 97.50 162 CYS A O 1
ATOM 1284 N N . GLU A 1 163 ? 2.949 -6.816 -13.270 1.00 96.94 163 GLU A N 1
ATOM 1285 C CA . GLU A 1 163 ? 2.202 -8.081 -13.313 1.00 96.94 163 GLU A CA 1
ATOM 1286 C C . GLU A 1 163 ? 2.299 -8.830 -11.980 1.00 96.94 163 GLU A C 1
ATOM 1288 O O . GLU A 1 163 ? 1.324 -9.415 -11.509 1.00 96.94 163 GLU A O 1
ATOM 1293 N N . LYS A 1 164 ? 3.478 -8.800 -11.350 1.00 94.81 164 LYS A N 1
ATOM 1294 C CA . LYS A 1 164 ? 3.756 -9.541 -10.119 1.00 94.81 164 LYS A CA 1
ATOM 1295 C C . LYS A 1 164 ? 4.507 -8.672 -9.121 1.00 94.81 164 LYS A C 1
ATOM 1297 O O . LYS A 1 164 ? 5.528 -8.077 -9.461 1.00 94.81 164 LYS A O 1
ATOM 1302 N N . THR A 1 165 ? 4.042 -8.693 -7.874 1.00 94.56 165 THR A N 1
ATOM 1303 C CA . THR A 1 165 ? 4.718 -8.067 -6.734 1.00 94.56 165 THR A CA 1
ATOM 1304 C C . THR A 1 165 ? 5.135 -9.141 -5.737 1.00 94.56 165 THR A C 1
ATOM 1306 O O . THR A 1 165 ? 4.314 -9.954 -5.319 1.00 94.56 165 THR A O 1
ATOM 1309 N N . GLU A 1 166 ? 6.402 -9.136 -5.343 1.00 92.06 166 GLU A N 1
ATOM 1310 C CA . GLU A 1 166 ? 6.922 -9.932 -4.232 1.00 92.06 166 GLU A CA 1
ATOM 1311 C C . GLU A 1 166 ? 7.233 -8.977 -3.080 1.00 92.06 166 GLU A C 1
ATOM 1313 O O . GLU A 1 166 ? 8.142 -8.153 -3.182 1.00 92.06 166 GLU A O 1
ATOM 1318 N N . GLU A 1 167 ? 6.458 -9.050 -1.999 1.00 86.38 167 GLU A N 1
ATOM 1319 C CA . GLU A 1 167 ? 6.662 -8.194 -0.829 1.00 86.38 167 GLU A CA 1
ATOM 1320 C C . GLU A 1 167 ? 7.964 -8.575 -0.113 1.00 86.38 167 GLU A C 1
ATOM 1322 O O . GLU A 1 167 ? 8.219 -9.736 0.219 1.00 86.38 167 GLU A O 1
ATOM 1327 N N . GLY A 1 168 ? 8.834 -7.586 0.095 1.00 78.69 168 GLY A N 1
ATOM 1328 C CA . GLY A 1 168 ? 10.130 -7.816 0.714 1.00 78.69 168 GLY A CA 1
ATOM 1329 C C . GLY A 1 168 ? 10.003 -8.140 2.200 1.00 78.69 168 GLY A C 1
ATOM 1330 O O . GLY A 1 168 ? 9.078 -7.687 2.872 1.00 78.69 168 GLY A O 1
ATOM 1331 N N . ARG A 1 169 ? 10.962 -8.884 2.764 1.00 71.88 169 ARG A N 1
ATOM 1332 C CA . ARG A 1 169 ? 10.924 -9.306 4.181 1.00 71.88 169 ARG A CA 1
ATOM 1333 C C . ARG A 1 169 ? 10.724 -8.146 5.156 1.00 71.88 169 ARG A C 1
ATOM 1335 O O . ARG A 1 169 ? 10.041 -8.310 6.157 1.00 71.88 169 ARG A O 1
ATOM 1342 N N . MET A 1 170 ? 11.310 -6.986 4.864 1.00 68.88 170 MET A N 1
ATOM 1343 C CA . MET A 1 170 ? 11.171 -5.793 5.700 1.00 68.88 170 MET A CA 1
ATOM 1344 C C . MET A 1 170 ? 9.805 -5.119 5.534 1.00 68.88 170 MET A C 1
ATOM 1346 O O . MET A 1 170 ? 9.328 -4.505 6.484 1.00 68.88 170 MET A O 1
ATOM 1350 N N . SER A 1 171 ? 9.159 -5.241 4.370 1.00 68.88 171 SER A N 1
ATOM 1351 C CA . SER A 1 171 ? 7.768 -4.802 4.193 1.00 68.88 171 SER A CA 1
ATOM 1352 C C . SER A 1 171 ? 6.813 -5.682 5.004 1.00 68.88 171 SER A C 1
ATOM 1354 O O . SER A 1 171 ? 6.025 -5.155 5.783 1.00 68.88 171 SER A O 1
ATOM 1356 N N . ILE A 1 172 ? 7.003 -7.005 4.947 1.00 70.12 172 ILE A N 1
ATOM 1357 C CA . ILE A 1 172 ? 6.233 -7.985 5.723 1.00 70.12 172 ILE A CA 1
ATOM 1358 C C . ILE A 1 172 ? 6.463 -7.782 7.227 1.00 70.12 172 ILE A C 1
ATOM 1360 O O . ILE A 1 172 ? 5.525 -7.768 8.015 1.00 70.12 172 ILE A O 1
ATOM 1364 N N . ALA A 1 173 ? 7.712 -7.585 7.653 1.00 66.12 173 ALA A N 1
ATOM 1365 C CA . ALA A 1 173 ? 8.015 -7.333 9.060 1.00 66.12 173 ALA A CA 1
ATOM 1366 C C . ALA A 1 173 ? 7.362 -6.037 9.565 1.00 66.12 173 ALA A C 1
ATOM 1368 O O . ALA A 1 173 ? 6.861 -6.012 10.684 1.00 66.12 173 ALA A O 1
ATOM 1369 N N . ARG A 1 174 ? 7.325 -4.976 8.744 1.00 67.62 174 ARG A N 1
ATOM 1370 C CA . ARG A 1 174 ? 6.627 -3.727 9.088 1.00 67.62 174 ARG A CA 1
ATOM 1371 C C . ARG A 1 174 ? 5.114 -3.920 9.182 1.00 67.62 174 ARG A C 1
ATOM 1373 O O . ARG A 1 174 ? 4.522 -3.369 10.098 1.00 67.62 174 ARG A O 1
ATOM 1380 N N . SER A 1 175 ? 4.494 -4.701 8.295 1.00 68.31 175 SER A N 1
ATOM 1381 C CA . SER A 1 175 ? 3.054 -4.991 8.391 1.00 68.31 175 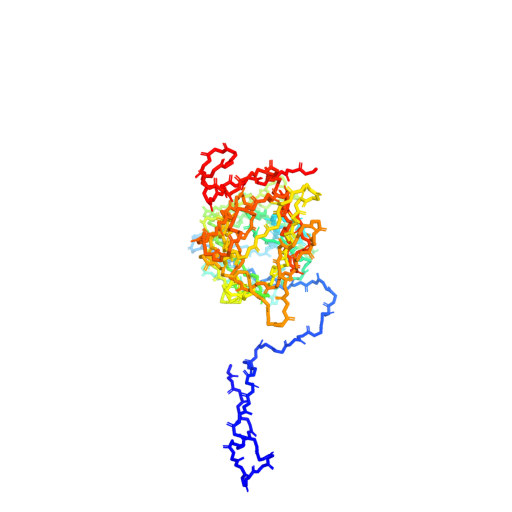SER A CA 1
ATOM 1382 C C . SER A 1 175 ? 2.700 -5.888 9.581 1.00 68.31 175 SER A C 1
ATOM 1384 O O . SER A 1 175 ? 1.558 -5.899 10.024 1.00 68.31 175 SER A O 1
ATOM 1386 N N . LEU A 1 176 ? 3.673 -6.640 10.101 1.00 75.56 176 LEU A N 1
ATOM 1387 C CA . LEU A 1 176 ? 3.528 -7.467 11.299 1.00 75.56 176 LEU A CA 1
ATOM 1388 C C . LEU A 1 176 ? 3.960 -6.750 12.589 1.00 75.56 176 LEU A C 1
ATOM 1390 O O . LEU A 1 176 ? 3.901 -7.347 13.664 1.00 75.56 176 LEU A O 1
ATOM 1394 N N . ALA A 1 177 ? 4.414 -5.497 12.506 1.00 78.94 177 ALA A N 1
ATOM 1395 C CA . ALA A 1 177 ? 4.770 -4.729 13.687 1.00 78.94 177 ALA A CA 1
ATOM 1396 C C . ALA A 1 177 ? 3.494 -4.348 14.457 1.00 78.94 177 ALA A C 1
ATOM 1398 O O . ALA A 1 177 ? 2.538 -3.865 13.841 1.00 78.94 177 ALA A O 1
ATOM 1399 N N . PRO A 1 178 ? 3.461 -4.534 15.787 1.00 86.56 178 PRO A N 1
ATOM 1400 C CA . PRO A 1 178 ? 2.327 -4.095 16.578 1.00 86.56 178 PRO A CA 1
ATOM 1401 C C . PRO A 1 178 ? 2.138 -2.573 16.499 1.00 86.56 178 PRO A C 1
ATOM 1403 O O . PRO A 1 178 ? 3.086 -1.792 16.592 1.00 86.56 178 PRO A O 1
ATOM 1406 N N . VAL A 1 179 ? 0.892 -2.157 16.326 1.00 90.50 179 VAL A N 1
ATOM 1407 C CA . VAL A 1 179 ? 0.410 -0.783 16.275 1.00 90.50 179 VAL A CA 1
ATOM 1408 C C . VAL A 1 179 ? -0.375 -0.501 17.543 1.00 90.50 179 VAL A C 1
ATOM 1410 O O . VAL A 1 179 ? -1.280 -1.251 17.916 1.00 90.50 179 VAL A O 1
ATOM 1413 N N . GLN A 1 180 ? -0.048 0.612 18.194 1.00 94.62 180 GLN A N 1
ATOM 1414 C CA . GLN A 1 180 ? -0.799 1.081 19.349 1.00 94.62 180 GLN A CA 1
ATOM 1415 C C . GLN A 1 180 ? -2.001 1.916 18.912 1.00 94.62 180 GLN A C 1
ATOM 1417 O O . GLN A 1 180 ? -1.884 2.851 18.117 1.00 94.62 180 GLN A O 1
ATOM 1422 N N . TYR A 1 181 ? -3.150 1.602 19.491 1.00 96.75 181 TYR A N 1
ATOM 1423 C CA . TYR A 1 181 ? -4.393 2.340 19.351 1.00 96.75 181 TYR A CA 1
ATOM 1424 C C . TYR A 1 181 ? -4.764 2.947 20.704 1.00 96.75 181 TYR A C 1
ATOM 1426 O O . TYR A 1 181 ? -4.812 2.246 21.718 1.00 96.75 181 TYR A O 1
ATOM 1434 N N . GLU A 1 182 ? -5.038 4.251 20.729 1.00 98.19 182 GLU A N 1
ATOM 1435 C CA . GLU A 1 182 ? -5.693 4.888 21.871 1.00 98.19 182 GLU A CA 1
ATOM 1436 C C . GLU A 1 182 ? -7.206 4.795 21.683 1.00 98.19 182 GLU A C 1
ATOM 1438 O O . GLU A 1 182 ? -7.747 5.298 20.701 1.00 98.19 182 GLU A O 1
ATOM 1443 N N . VAL A 1 183 ? -7.883 4.146 22.625 1.00 98.44 183 VAL A N 1
ATOM 1444 C CA . VAL A 1 183 ? -9.339 4.032 22.679 1.00 98.44 183 VAL A CA 1
ATOM 1445 C C . VAL A 1 183 ? -9.845 4.961 23.770 1.00 98.44 183 VAL A C 1
ATOM 1447 O O . VAL A 1 183 ? -9.477 4.811 24.932 1.00 98.44 183 VAL A O 1
ATOM 1450 N N . VAL A 1 184 ? -10.712 5.896 23.403 1.00 98.44 184 VAL A N 1
ATOM 1451 C CA . VAL A 1 184 ? -11.371 6.832 24.311 1.00 98.44 184 VAL A CA 1
ATOM 1452 C C . VAL A 1 184 ? -12.858 6.512 24.336 1.00 98.44 184 VAL A C 1
ATOM 1454 O O . VAL A 1 184 ? -13.531 6.639 23.316 1.00 98.44 184 VAL A O 1
ATOM 1457 N N . VAL A 1 185 ? -13.368 6.097 25.490 1.00 98.56 185 VAL A N 1
ATOM 1458 C CA . VAL A 1 185 ? -14.787 5.798 25.706 1.00 98.56 185 VAL A CA 1
ATOM 1459 C C . VAL A 1 185 ? -15.398 6.914 26.541 1.00 98.56 185 VAL A C 1
ATOM 1461 O O . VAL A 1 185 ? -14.841 7.288 27.572 1.00 98.56 185 VAL A O 1
ATOM 1464 N N . VAL A 1 186 ? -16.534 7.444 26.095 1.00 98.38 186 VAL A N 1
ATOM 1465 C CA . VAL A 1 186 ? -17.294 8.468 26.817 1.00 98.38 186 VAL A CA 1
ATOM 1466 C C . VAL A 1 186 ? -18.600 7.856 27.308 1.00 98.38 186 VAL A C 1
ATOM 1468 O O . VAL A 1 186 ? -19.398 7.344 26.517 1.00 98.38 186 VAL A O 1
ATOM 1471 N N . THR A 1 187 ? -18.820 7.917 28.618 1.00 98.38 187 THR A N 1
ATOM 1472 C CA . THR A 1 187 ? -20.101 7.567 29.236 1.00 98.38 187 THR A CA 1
ATOM 1473 C C . THR A 1 187 ? -20.978 8.811 29.312 1.00 98.38 187 THR A C 1
ATOM 1475 O O . THR A 1 187 ? -20.513 9.893 29.678 1.00 98.38 187 THR A O 1
ATOM 1478 N N . SER A 1 188 ? -22.267 8.664 29.002 1.00 97.75 188 SER A N 1
ATOM 1479 C CA . SER A 1 188 ? -23.213 9.779 29.041 1.00 97.75 188 SER A CA 1
ATOM 1480 C C . SER A 1 188 ? -23.313 10.413 30.435 1.00 97.75 188 SER A C 1
ATOM 1482 O O . SER A 1 188 ? -23.124 9.771 31.471 1.00 97.75 188 SER A O 1
ATOM 1484 N N . SER A 1 189 ? -23.645 11.703 30.468 1.00 96.69 189 SER A N 1
ATOM 1485 C CA . SER A 1 189 ? -23.892 12.459 31.700 1.00 96.69 189 SER A CA 1
ATOM 1486 C C . SER A 1 189 ? -25.333 12.329 32.218 1.00 96.69 189 SER A C 1
ATOM 1488 O O . SER A 1 189 ? -25.704 12.988 33.194 1.00 96.69 189 SER A O 1
ATOM 1490 N N . GLU A 1 190 ? -26.158 11.468 31.616 1.00 95.94 190 GLU A N 1
ATOM 1491 C CA . GLU A 1 190 ? -27.510 11.182 32.099 1.00 95.94 190 GLU A CA 1
ATOM 1492 C C . GLU A 1 190 ? -27.522 10.451 33.451 1.00 95.94 190 GLU A C 1
ATOM 1494 O O . GLU A 1 190 ? -26.559 9.819 33.894 1.00 95.94 190 GLU A O 1
ATOM 1499 N N . LYS A 1 191 ? -28.640 10.551 34.173 1.00 94.00 191 LYS A N 1
ATOM 1500 C CA . LYS A 1 191 ? -28.776 9.912 35.486 1.00 94.00 191 LYS A CA 1
ATOM 1501 C C . LYS A 1 191 ? -28.753 8.383 35.346 1.00 94.00 191 LYS A C 1
ATOM 1503 O O . LYS A 1 191 ? -29.618 7.802 34.699 1.00 94.00 191 LYS A O 1
ATOM 1508 N N . GLY A 1 192 ? -27.809 7.740 36.039 1.00 94.19 192 GLY A N 1
ATOM 1509 C CA . GLY A 1 192 ? -27.654 6.282 36.035 1.00 94.19 192 GLY A CA 1
ATOM 1510 C C . GLY A 1 192 ? -27.061 5.735 34.737 1.00 94.19 192 GLY A C 1
ATOM 1511 O O . GLY A 1 192 ? -27.413 4.627 34.354 1.00 94.19 192 GLY A O 1
ATOM 1512 N N . ALA A 1 193 ? -26.255 6.545 34.043 1.00 96.81 193 ALA A N 1
ATOM 1513 C CA . ALA A 1 193 ? -25.566 6.169 32.814 1.00 96.81 193 ALA A CA 1
ATOM 1514 C C . ALA A 1 193 ? -24.311 5.313 33.037 1.00 96.81 193 ALA A C 1
ATOM 1516 O O . ALA A 1 193 ? -23.898 4.656 32.091 1.00 96.81 193 ALA A O 1
ATOM 1517 N N . GLY A 1 194 ? -23.705 5.348 34.231 1.00 96.94 194 GLY A N 1
ATOM 1518 C CA . GLY A 1 194 ? -22.502 4.572 34.549 1.00 96.94 194 GLY A CA 1
ATOM 1519 C C . GLY A 1 194 ? -22.782 3.095 34.818 1.00 96.94 194 GLY A C 1
ATOM 1520 O O . GLY A 1 194 ? -23.933 2.738 35.066 1.00 96.94 194 GLY A O 1
ATOM 1521 N N . THR A 1 195 ? -21.742 2.260 34.753 1.00 97.44 195 THR A N 1
ATOM 1522 C CA . THR A 1 195 ? -21.869 0.800 34.874 1.00 97.44 195 THR A CA 1
ATOM 1523 C C . THR A 1 195 ? -20.787 0.163 35.734 1.00 97.44 195 THR A C 1
ATOM 1525 O O . THR A 1 195 ? -19.619 0.508 35.623 1.00 97.44 195 THR A O 1
ATOM 1528 N N . ASP A 1 196 ? -21.186 -0.848 36.506 1.00 93.81 196 ASP A N 1
ATOM 1529 C CA . ASP A 1 196 ? -20.272 -1.722 37.254 1.00 93.81 196 ASP A CA 1
ATOM 1530 C C . ASP A 1 196 ? -19.847 -2.966 36.441 1.00 93.81 196 ASP A C 1
ATOM 1532 O O . ASP A 1 196 ? -19.127 -3.837 36.941 1.00 93.81 196 ASP A O 1
ATOM 1536 N N . ALA A 1 197 ? -20.371 -3.125 35.220 1.00 96.56 197 ALA A N 1
ATOM 1537 C CA . ALA A 1 197 ? -20.150 -4.315 34.408 1.00 96.56 197 ALA A CA 1
ATOM 1538 C C . ALA A 1 197 ? -18.778 -4.301 33.721 1.00 96.56 197 ALA A C 1
ATOM 1540 O O . ALA A 1 197 ? -18.196 -3.254 33.438 1.00 96.56 197 ALA A O 1
ATOM 1541 N N . ASN A 1 198 ? -18.277 -5.484 33.360 1.00 96.12 198 ASN A N 1
ATOM 1542 C CA . ASN A 1 198 ? -17.009 -5.579 32.644 1.00 96.12 198 ASN A CA 1
ATOM 1543 C C . ASN A 1 198 ? -17.220 -5.273 31.158 1.00 96.12 198 ASN A C 1
ATOM 1545 O O . ASN A 1 198 ? -17.829 -6.065 30.434 1.00 96.12 198 ASN A O 1
ATOM 1549 N N . VAL A 1 199 ? -16.680 -4.145 30.692 1.00 97.94 199 VAL A N 1
ATOM 1550 C CA . VAL A 1 199 ? -16.785 -3.706 29.294 1.00 97.94 199 VAL A CA 1
ATOM 1551 C C . VAL A 1 199 ? -15.684 -4.328 28.431 1.00 97.94 199 VAL A C 1
ATOM 1553 O O . VAL A 1 199 ? -14.511 -4.400 28.808 1.00 97.94 199 VAL A O 1
ATOM 1556 N N . CYS A 1 200 ? -16.060 -4.768 27.234 1.00 97.50 200 CYS A N 1
ATOM 1557 C CA . CYS A 1 200 ? -15.174 -5.285 26.202 1.00 97.50 200 CYS A CA 1
ATOM 1558 C C . CYS A 1 200 ? -15.400 -4.562 24.870 1.00 97.50 200 CYS A C 1
ATOM 1560 O O . CYS A 1 200 ? -16.505 -4.113 24.562 1.00 97.50 200 CYS A O 1
ATOM 1562 N N . LEU A 1 201 ? -14.351 -4.509 24.054 1.00 98.31 201 LEU A N 1
ATOM 1563 C CA . LEU A 1 201 ? -14.357 -3.904 22.728 1.00 98.31 201 LEU A CA 1
ATOM 1564 C C . LEU A 1 201 ? -13.764 -4.872 21.702 1.00 98.31 201 LEU A C 1
ATOM 1566 O O . LEU A 1 201 ? -12.741 -5.497 21.958 1.00 98.31 201 LEU A O 1
ATOM 1570 N N . THR A 1 202 ? -14.379 -4.964 20.528 1.00 98.00 202 THR A N 1
ATOM 1571 C CA . THR A 1 202 ? -13.774 -5.566 19.331 1.00 98.00 202 THR A CA 1
ATOM 1572 C C . THR A 1 202 ? -13.733 -4.515 18.233 1.00 98.00 202 THR A C 1
ATOM 1574 O O . THR A 1 202 ? -14.748 -3.873 17.959 1.00 98.00 202 THR A O 1
ATOM 1577 N N . ILE A 1 203 ? -12.571 -4.318 17.619 1.00 97.94 203 ILE A N 1
ATOM 1578 C CA . ILE A 1 203 ? -12.340 -3.333 16.562 1.00 97.94 203 ILE A CA 1
ATOM 1579 C C . ILE A 1 203 ? -12.194 -4.082 15.244 1.00 97.94 203 ILE A C 1
ATOM 1581 O O . ILE A 1 203 ? -11.423 -5.034 15.177 1.00 97.94 203 ILE A O 1
ATOM 1585 N N . TYR A 1 204 ? -12.898 -3.638 14.205 1.00 95.19 204 TYR A N 1
ATOM 1586 C CA . TYR A 1 204 ? -12.839 -4.219 12.867 1.00 95.19 204 TYR A CA 1
ATOM 1587 C C . TYR A 1 204 ? -12.316 -3.183 11.872 1.00 95.19 204 TYR A C 1
ATOM 1589 O O . TYR A 1 204 ? -12.863 -2.079 11.762 1.00 95.19 204 TYR A O 1
ATOM 1597 N N . GLY A 1 205 ? -11.280 -3.553 11.126 1.00 94.94 205 GLY A N 1
ATOM 1598 C CA . GLY A 1 205 ? -10.727 -2.750 10.045 1.00 94.94 205 GLY A CA 1
ATOM 1599 C C . GLY A 1 205 ? -10.482 -3.561 8.775 1.00 94.94 205 GLY A C 1
ATOM 1600 O O . GLY A 1 205 ? -10.723 -4.766 8.722 1.00 94.94 205 GLY A O 1
ATOM 1601 N N . ALA A 1 206 ? -10.009 -2.884 7.730 1.00 89.31 206 ALA A N 1
ATOM 1602 C CA . ALA A 1 206 ? -9.780 -3.474 6.411 1.00 89.31 206 ALA A CA 1
ATOM 1603 C C . ALA A 1 206 ? -8.816 -4.680 6.415 1.00 89.31 206 ALA A C 1
ATOM 1605 O O . ALA A 1 206 ? -8.918 -5.537 5.539 1.00 89.31 206 ALA A O 1
ATOM 1606 N N . ASN A 1 207 ? -7.907 -4.759 7.393 1.00 86.81 207 ASN A N 1
ATOM 1607 C CA . ASN A 1 207 ? -6.894 -5.815 7.480 1.00 86.81 207 ASN A CA 1
ATOM 1608 C C . ASN A 1 207 ? -7.232 -6.920 8.500 1.00 86.81 207 ASN A C 1
ATOM 1610 O O . ASN A 1 207 ? -6.430 -7.836 8.677 1.00 86.81 207 ASN A O 1
ATOM 1614 N N . GLY A 1 208 ? -8.380 -6.851 9.185 1.00 89.69 208 GLY A N 1
ATOM 1615 C CA . GLY A 1 208 ? -8.786 -7.838 10.193 1.00 89.69 208 GLY A CA 1
ATOM 1616 C C . GLY A 1 208 ? -9.449 -7.221 11.424 1.00 89.69 208 GLY A C 1
ATOM 1617 O O . GLY A 1 208 ? -9.927 -6.085 11.390 1.00 89.69 208 GLY A O 1
ATOM 1618 N N . ASP A 1 209 ? -9.478 -7.974 12.525 1.00 93.38 209 ASP A N 1
ATOM 1619 C CA . ASP A 1 209 ? -10.062 -7.544 13.796 1.00 93.38 209 ASP A CA 1
ATOM 1620 C C . ASP A 1 209 ? -9.104 -7.699 14.987 1.00 93.38 209 ASP A C 1
ATOM 1622 O O . ASP A 1 209 ? -8.139 -8.462 14.953 1.00 93.38 209 ASP A O 1
ATOM 1626 N N . SER A 1 210 ? -9.369 -6.952 16.060 1.00 93.25 210 SER A N 1
ATOM 1627 C CA . SER A 1 210 ? -8.561 -6.976 17.287 1.00 93.25 210 SER A CA 1
ATOM 1628 C C . SER A 1 210 ? -8.803 -8.201 18.177 1.00 93.25 210 SER A C 1
ATOM 1630 O O . SER A 1 210 ? -8.186 -8.318 19.239 1.00 93.25 210 SER A O 1
ATOM 1632 N N . GLY A 1 211 ? -9.781 -9.049 17.852 1.00 95.00 211 GLY A N 1
ATOM 1633 C CA . GLY A 1 211 ? -10.436 -9.918 18.822 1.00 95.00 211 GLY A CA 1
ATOM 1634 C C . GLY A 1 211 ? -11.122 -9.131 19.946 1.00 95.00 211 GLY A C 1
ATOM 1635 O O . GLY A 1 211 ? -11.112 -7.895 19.982 1.00 95.00 211 GLY A O 1
ATOM 1636 N N . LYS A 1 212 ? -11.713 -9.859 20.897 1.00 95.25 212 LYS A N 1
ATOM 1637 C CA . LYS A 1 212 ? -12.401 -9.276 22.055 1.00 95.25 212 LYS A CA 1
ATOM 1638 C C . LYS A 1 212 ? -11.404 -8.802 23.111 1.00 95.25 212 LYS A C 1
ATOM 1640 O O . LYS A 1 212 ? -10.677 -9.606 23.691 1.00 95.25 212 LYS A O 1
ATOM 1645 N N . GLN A 1 213 ? -11.423 -7.506 23.400 1.00 96.94 213 GLN A N 1
ATOM 1646 C CA . GLN A 1 213 ? -10.462 -6.841 24.275 1.00 96.94 213 GLN A CA 1
ATOM 1647 C C . GLN A 1 213 ? -11.148 -6.305 25.532 1.00 96.94 213 GLN A C 1
ATOM 1649 O O . GLN A 1 213 ? -12.031 -5.454 25.419 1.00 96.94 213 GLN A O 1
ATOM 1654 N N . PRO A 1 214 ? -10.772 -6.771 26.736 1.00 96.69 214 PRO A N 1
ATOM 1655 C CA . PRO A 1 214 ? -11.324 -6.238 27.973 1.00 96.69 214 PRO A CA 1
ATOM 1656 C C . PRO A 1 214 ? -10.775 -4.833 28.241 1.00 96.69 214 PRO A C 1
ATOM 1658 O O . PRO A 1 214 ? -9.559 -4.634 28.315 1.00 96.69 214 PRO A O 1
ATOM 1661 N N . LEU A 1 215 ? -11.666 -3.867 28.446 1.00 97.19 215 LEU A N 1
ATOM 1662 C CA . LEU A 1 215 ? -11.300 -2.493 28.773 1.0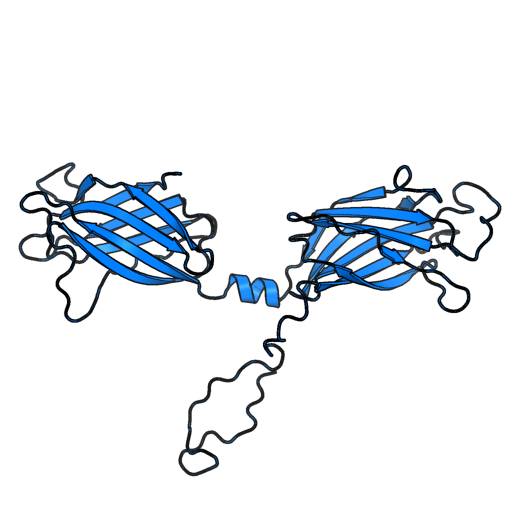0 97.19 215 LEU A CA 1
ATOM 1663 C C . LEU A 1 215 ? -11.163 -2.354 30.291 1.00 97.19 215 LEU A C 1
ATOM 1665 O O . LEU A 1 215 ? -12.134 -2.131 31.006 1.00 97.19 215 LEU A O 1
ATOM 1669 N N . LYS A 1 216 ? -9.938 -2.534 30.794 1.00 93.88 216 LYS A N 1
ATOM 1670 C CA . LYS A 1 216 ? -9.644 -2.555 32.234 1.00 93.88 216 LYS A CA 1
ATOM 1671 C C . LYS A 1 216 ? -8.426 -1.711 32.587 1.00 93.88 216 LYS A C 1
ATOM 1673 O O . LYS A 1 216 ? -7.431 -1.702 31.864 1.00 93.88 216 LYS A O 1
ATOM 1678 N N . GLN A 1 217 ? -8.471 -1.068 33.748 1.00 90.69 217 GLN A N 1
ATOM 1679 C CA . GLN A 1 217 ? -7.349 -0.357 34.359 1.00 90.69 217 GLN A CA 1
ATOM 1680 C C . GLN A 1 217 ? -7.310 -0.691 35.847 1.00 90.69 217 GLN A C 1
ATOM 1682 O O . GLN A 1 217 ? -8.343 -0.779 36.503 1.00 90.69 217 GLN A O 1
ATOM 1687 N N . ARG A 1 218 ? -6.113 -0.934 36.388 1.00 87.12 218 ARG A N 1
ATOM 1688 C CA . ARG A 1 218 ? -5.970 -1.227 37.819 1.00 87.12 218 ARG A CA 1
ATOM 1689 C C . ARG A 1 218 ? -6.203 0.046 38.627 1.00 87.12 218 ARG A C 1
ATOM 1691 O O . ARG A 1 218 ? -5.720 1.104 38.237 1.00 87.12 218 ARG A O 1
ATOM 1698 N N . PHE A 1 219 ? -6.869 -0.098 39.772 1.00 87.88 219 PHE A N 1
ATOM 1699 C CA . PHE A 1 219 ? -7.099 0.983 40.740 1.00 87.88 219 PHE A CA 1
ATOM 1700 C C . PHE A 1 219 ? -7.872 2.183 40.173 1.00 87.88 219 PHE A C 1
ATOM 1702 O O . PHE A 1 219 ? -7.685 3.311 40.625 1.00 87.88 219 PHE A O 1
ATOM 1709 N N . ARG A 1 220 ? -8.733 1.941 39.181 1.00 90.25 220 ARG A N 1
ATOM 1710 C CA . ARG A 1 220 ? -9.654 2.936 38.643 1.00 90.25 220 ARG A CA 1
ATOM 1711 C C . ARG A 1 220 ? -11.070 2.398 38.665 1.00 90.25 220 ARG A C 1
ATOM 1713 O O . ARG A 1 220 ? -11.283 1.233 38.342 1.00 90.25 220 ARG A O 1
ATOM 1720 N N . ASP A 1 221 ? -11.983 3.291 39.006 1.00 91.81 221 ASP A N 1
ATOM 1721 C CA . ASP A 1 221 ? -13.403 3.127 38.750 1.00 91.81 221 ASP A CA 1
ATOM 1722 C C . ASP A 1 221 ? -13.681 3.683 37.352 1.00 91.81 221 ASP A C 1
ATOM 1724 O O . ASP A 1 221 ? -13.282 4.818 37.052 1.00 91.81 221 ASP A O 1
ATOM 1728 N N . LEU A 1 222 ? -14.208 2.834 36.475 1.00 96.06 222 LEU A N 1
ATOM 1729 C CA . LEU A 1 222 ? -14.296 3.077 35.036 1.00 96.06 222 LEU A CA 1
ATOM 1730 C C . LEU A 1 222 ? -15.751 3.156 34.608 1.00 96.06 222 LEU A C 1
ATOM 1732 O O . LEU A 1 222 ? -16.602 2.483 35.173 1.00 96.06 222 LEU A O 1
ATOM 1736 N N . PHE A 1 223 ? -15.995 3.880 33.520 1.00 97.25 223 PHE A N 1
ATOM 1737 C CA . PHE A 1 223 ? -17.306 4.020 32.903 1.00 97.25 223 PHE A CA 1
ATOM 1738 C C . PHE A 1 223 ? -18.335 4.690 33.813 1.00 97.25 223 PHE A C 1
ATOM 1740 O O . PHE A 1 223 ? -19.536 4.470 33.656 1.00 97.25 223 PHE A O 1
ATOM 1747 N N . GLU A 1 224 ? -17.880 5.581 34.690 1.00 97.56 224 GLU A N 1
ATOM 1748 C CA . GLU A 1 224 ? -18.744 6.385 35.540 1.00 97.56 224 GLU A CA 1
ATOM 1749 C C . GLU A 1 224 ? -19.541 7.414 34.738 1.00 97.56 224 GLU A C 1
ATOM 1751 O O . GLU A 1 224 ? -19.175 7.837 33.638 1.00 97.56 224 GLU A O 1
ATOM 1756 N N . LYS A 1 225 ? -20.662 7.859 35.304 1.00 97.19 225 LYS A N 1
ATOM 1757 C CA . LYS A 1 225 ? -21.520 8.877 34.686 1.00 97.19 225 LYS A CA 1
ATOM 1758 C C . LYS A 1 225 ? -20.708 10.122 34.288 1.00 97.19 225 LYS A C 1
ATOM 1760 O O . LYS A 1 225 ? -20.133 10.792 35.143 1.00 97.19 225 LYS A O 1
ATOM 1765 N N . GLY A 1 226 ? -20.757 10.493 33.007 1.00 95.94 226 GLY A N 1
ATOM 1766 C CA . GLY A 1 226 ? -20.047 11.654 32.460 1.00 95.94 226 GLY A CA 1
ATOM 1767 C C . GLY A 1 226 ? -18.521 11.505 32.415 1.00 95.94 226 GLY A C 1
ATOM 1768 O O . GLY A 1 226 ? -17.825 12.487 32.155 1.00 95.94 226 GLY A O 1
ATOM 1769 N N . GLN A 1 227 ? -17.991 10.312 32.692 1.00 97.38 227 GLN A N 1
ATOM 1770 C CA . GLN A 1 227 ? -16.563 10.032 32.668 1.00 97.38 227 GLN A CA 1
ATOM 1771 C C . GLN A 1 227 ? -16.078 9.782 31.237 1.00 97.38 227 GLN A C 1
ATOM 1773 O O . GLN A 1 227 ? -16.807 9.319 30.357 1.00 97.38 227 GLN A O 1
ATOM 1778 N N . THR A 1 228 ? -14.807 10.107 31.014 1.00 98.19 228 THR A N 1
ATOM 1779 C CA . THR A 1 228 ? -14.059 9.721 29.820 1.00 98.19 228 THR A CA 1
ATOM 1780 C C . THR A 1 228 ? -12.902 8.824 30.230 1.00 98.19 228 THR A C 1
ATOM 1782 O O . THR A 1 228 ? -12.014 9.247 30.979 1.00 98.19 228 THR A O 1
ATOM 1785 N N . ASP A 1 229 ? -12.881 7.613 29.688 1.00 98.25 229 ASP A N 1
ATOM 1786 C CA . ASP A 1 229 ? -11.866 6.607 29.974 1.00 98.25 229 ASP A CA 1
ATOM 1787 C C . ASP A 1 229 ? -11.002 6.339 28.753 1.00 98.25 229 ASP A C 1
ATOM 1789 O O . ASP A 1 229 ? -11.486 6.279 27.623 1.00 98.25 229 ASP A O 1
ATOM 1793 N N . LYS A 1 230 ? -9.693 6.207 28.983 1.00 97.94 230 LYS A N 1
ATOM 1794 C CA . LYS A 1 230 ? -8.692 6.059 27.924 1.00 97.94 230 LYS A CA 1
ATOM 1795 C C . LYS A 1 230 ? -7.914 4.771 28.098 1.00 97.94 230 LYS A C 1
ATOM 1797 O O . LYS A 1 230 ? -7.339 4.542 29.161 1.00 97.94 230 LYS A O 1
ATOM 1802 N N . PHE A 1 231 ? -7.812 3.990 27.035 1.00 97.69 231 PHE A N 1
ATOM 1803 C CA . PHE A 1 231 ? -7.100 2.719 26.996 1.00 97.69 231 PHE A CA 1
ATOM 1804 C C . PHE A 1 231 ? -6.069 2.743 25.874 1.00 97.69 231 PHE A C 1
ATOM 1806 O O . PHE A 1 231 ? -6.307 3.316 24.815 1.00 97.69 231 PHE A O 1
ATOM 1813 N N . LYS A 1 232 ? -4.926 2.098 26.103 1.00 96.38 232 LYS A N 1
ATOM 1814 C CA . LYS A 1 232 ? -3.947 1.818 25.054 1.00 96.38 232 LYS A CA 1
ATOM 1815 C C . LYS A 1 232 ? -3.981 0.332 24.774 1.00 96.38 232 LYS A C 1
ATOM 1817 O O . LYS A 1 232 ? -3.757 -0.463 25.685 1.00 96.38 232 LYS A O 1
ATOM 1822 N N . LEU A 1 233 ? -4.295 -0.010 23.536 1.00 94.94 233 LEU A N 1
ATOM 1823 C CA . LEU A 1 233 ? -4.370 -1.380 23.064 1.00 94.94 233 LEU A CA 1
ATOM 1824 C C . LEU A 1 233 ? -3.379 -1.570 21.916 1.00 94.94 233 LEU A C 1
ATOM 1826 O O . LEU A 1 233 ? -3.121 -0.628 21.172 1.00 94.94 233 LEU A O 1
ATOM 1830 N N . GLU A 1 234 ? -2.814 -2.764 21.779 1.00 93.19 234 GLU A N 1
ATOM 1831 C CA . GLU A 1 234 ? -1.751 -3.036 20.812 1.00 93.19 234 GLU A CA 1
ATOM 1832 C C . GLU A 1 234 ? -2.078 -4.291 19.997 1.00 93.19 234 GLU A C 1
ATOM 1834 O O . GLU A 1 234 ? -2.288 -5.363 20.566 1.00 93.19 234 GLU A O 1
ATOM 1839 N N . PHE A 1 235 ? -2.147 -4.137 18.671 1.00 89.06 235 PHE A N 1
ATOM 1840 C CA . PHE A 1 235 ? -2.539 -5.176 17.705 1.00 89.06 235 PHE A CA 1
ATOM 1841 C C . PHE A 1 235 ? -1.715 -5.059 16.427 1.00 89.06 235 PHE A C 1
ATOM 1843 O O . PHE A 1 235 ? -0.958 -4.114 16.276 1.00 89.06 235 PHE A O 1
ATOM 1850 N N . LEU A 1 236 ? -1.895 -5.963 15.465 1.00 89.75 236 LEU A N 1
ATOM 1851 C CA . LEU A 1 236 ? -1.443 -5.691 14.096 1.00 89.75 236 LEU A CA 1
ATOM 1852 C C . LEU A 1 236 ? -2.198 -4.495 13.499 1.00 89.75 236 LEU A C 1
ATOM 1854 O O . LEU A 1 236 ? -3.278 -4.141 13.976 1.00 89.75 236 LEU A O 1
ATOM 1858 N N . ASP A 1 237 ? -1.642 -3.882 12.452 1.00 89.31 237 ASP A N 1
ATOM 1859 C CA . ASP A 1 237 ? -2.312 -2.775 11.768 1.00 89.31 237 ASP A CA 1
ATOM 1860 C C . ASP A 1 237 ? -3.635 -3.246 11.152 1.00 89.31 237 ASP A C 1
ATOM 1862 O O . ASP A 1 237 ? -3.658 -3.922 10.121 1.00 89.31 237 ASP A O 1
ATOM 1866 N N . LEU A 1 238 ? -4.744 -2.847 11.776 1.00 90.62 238 LEU A N 1
ATOM 1867 C CA . LEU A 1 238 ? -6.102 -3.159 11.337 1.00 90.62 238 LEU A CA 1
ATOM 1868 C C . LEU A 1 238 ? -6.488 -2.405 10.053 1.00 90.62 238 LEU A C 1
ATOM 1870 O O . LEU A 1 238 ? -7.546 -2.672 9.483 1.00 90.62 238 LEU A O 1
ATOM 1874 N N . GLY A 1 239 ? -5.644 -1.490 9.567 1.00 90.12 239 GLY A N 1
ATOM 1875 C CA . GLY A 1 239 ? -5.916 -0.677 8.390 1.00 90.12 239 GLY A CA 1
ATOM 1876 C C . GLY A 1 239 ? -7.000 0.366 8.661 1.00 90.12 239 GLY A C 1
ATOM 1877 O O . GLY A 1 239 ? -7.087 0.942 9.749 1.00 90.12 239 GLY A O 1
ATOM 1878 N N . GLU A 1 240 ? -7.836 0.640 7.659 1.00 90.75 240 GLU A N 1
ATOM 1879 C CA . GLU A 1 240 ? -8.965 1.555 7.825 1.00 90.75 240 GLU A CA 1
ATOM 1880 C C . GLU A 1 240 ? -10.037 0.942 8.735 1.00 90.75 240 GLU A C 1
ATOM 1882 O O . GLU A 1 240 ? -10.591 -0.108 8.416 1.00 90.75 240 GLU A O 1
ATOM 1887 N N . LEU A 1 241 ? -10.324 1.604 9.862 1.00 95.62 241 LEU A N 1
ATOM 1888 C CA . LEU A 1 241 ? -11.329 1.159 10.826 1.00 95.62 241 LEU A CA 1
ATOM 1889 C C . LEU A 1 241 ? -12.738 1.383 10.269 1.00 95.62 241 LEU A C 1
ATOM 1891 O O . LEU A 1 241 ? -13.075 2.487 9.849 1.00 95.62 241 LEU A O 1
ATOM 1895 N N . GLN A 1 242 ? -13.563 0.340 10.301 1.00 93.81 242 GLN A N 1
ATOM 1896 C CA . GLN A 1 242 ? -14.891 0.341 9.678 1.00 93.81 242 GLN A CA 1
ATOM 1897 C C . GLN A 1 242 ? -16.008 0.272 10.715 1.00 93.81 242 GLN A C 1
ATOM 1899 O O . GLN A 1 242 ? -16.989 1.014 10.633 1.00 93.81 242 GLN A O 1
ATOM 1904 N N . LYS A 1 243 ? -15.861 -0.616 11.703 1.00 97.62 243 LYS A N 1
ATOM 1905 C CA . LYS A 1 243 ? -16.846 -0.799 12.768 1.00 97.62 243 LYS A CA 1
ATOM 1906 C C . LYS A 1 243 ? -16.198 -1.236 14.074 1.00 97.62 243 LYS A C 1
ATOM 1908 O O . LYS A 1 243 ? -15.088 -1.766 14.090 1.00 97.62 243 LYS A O 1
ATOM 1913 N N . ILE A 1 244 ? -16.930 -1.069 15.164 1.00 98.50 244 ILE A N 1
ATOM 1914 C CA . ILE A 1 244 ? -16.597 -1.635 16.468 1.00 98.50 244 ILE A CA 1
ATOM 1915 C C . ILE A 1 244 ? -17.791 -2.386 17.037 1.00 98.50 244 ILE A C 1
ATOM 1917 O O . ILE A 1 244 ? -18.938 -2.058 16.742 1.00 98.50 244 ILE A O 1
ATOM 1921 N N . ARG A 1 245 ? -17.517 -3.367 17.891 1.00 98.38 245 ARG A N 1
ATOM 1922 C CA . ARG A 1 245 ? -18.499 -3.989 18.773 1.00 98.38 245 ARG A CA 1
ATOM 1923 C C . ARG A 1 245 ? -18.117 -3.663 20.205 1.00 98.38 245 ARG A C 1
ATOM 1925 O O . ARG A 1 245 ? -17.082 -4.134 20.674 1.00 98.38 245 ARG A O 1
ATOM 1932 N N . ILE A 1 246 ? -18.933 -2.865 20.880 1.00 98.44 246 ILE A N 1
ATOM 1933 C CA . ILE A 1 246 ? -18.767 -2.575 22.304 1.00 98.44 246 ILE A CA 1
ATOM 1934 C C . ILE A 1 246 ? -19.838 -3.309 23.100 1.00 98.44 246 ILE A C 1
ATOM 1936 O O . ILE A 1 246 ? -21.000 -3.314 22.701 1.00 98.44 246 ILE A O 1
ATOM 1940 N N . GLU A 1 247 ? -19.451 -3.987 24.175 1.00 98.25 247 GLU A N 1
ATOM 1941 C CA . GLU A 1 247 ? -20.341 -4.871 24.931 1.00 98.25 247 GLU A CA 1
ATOM 1942 C C . GLU A 1 247 ? -19.941 -4.980 26.401 1.00 98.25 247 GLU A C 1
ATOM 1944 O O . GLU A 1 247 ? -18.795 -4.710 26.750 1.00 98.25 247 GLU A O 1
ATOM 1949 N N . HIS A 1 248 ? -20.864 -5.410 27.259 1.00 97.75 248 HIS A N 1
ATOM 1950 C CA . HIS A 1 248 ? -20.581 -5.704 28.664 1.00 97.75 248 HIS A CA 1
ATOM 1951 C C . HIS A 1 248 ? -21.215 -7.031 29.099 1.00 97.75 248 HIS A C 1
ATOM 1953 O O . HIS A 1 248 ? -22.102 -7.572 28.439 1.00 97.75 248 HIS A O 1
ATOM 1959 N N . ASP A 1 249 ? -20.741 -7.586 30.211 1.00 96.50 249 ASP A N 1
ATOM 1960 C CA . ASP A 1 249 ? -21.158 -8.903 30.715 1.00 96.50 249 ASP A CA 1
ATOM 1961 C C . ASP A 1 249 ? -22.376 -8.876 31.656 1.00 96.50 249 ASP A C 1
ATOM 1963 O O . ASP A 1 249 ? -22.811 -9.921 32.142 1.00 96.50 249 ASP A O 1
ATOM 1967 N N . ASN A 1 250 ? -22.947 -7.693 31.900 1.00 96.75 250 ASN A N 1
ATOM 1968 C CA . ASN A 1 250 ? -24.060 -7.470 32.827 1.00 96.75 250 ASN A CA 1
ATOM 1969 C C . ASN A 1 250 ? -23.768 -7.917 34.279 1.00 96.75 250 ASN A C 1
ATOM 1971 O O . ASN A 1 250 ? -24.697 -8.243 35.022 1.00 96.75 250 ASN A O 1
ATOM 1975 N N . ALA A 1 251 ? -22.496 -7.943 34.685 1.00 93.25 251 ALA A N 1
ATOM 1976 C CA . ALA A 1 251 ? -22.096 -8.141 36.074 1.00 93.25 251 ALA A CA 1
ATOM 1977 C C . ALA A 1 251 ? -22.241 -6.851 36.908 1.00 93.25 251 ALA A C 1
ATOM 1979 O O . ALA A 1 251 ? -22.476 -5.770 36.372 1.00 93.25 251 ALA A O 1
ATOM 1980 N N . GLY A 1 252 ? -22.087 -6.970 38.229 1.00 91.50 252 GLY A N 1
ATOM 1981 C CA . GLY A 1 252 ? -22.143 -5.833 39.155 1.00 91.50 252 GLY A CA 1
ATOM 1982 C C . GLY A 1 252 ? -23.555 -5.475 39.628 1.00 91.50 252 GLY A C 1
ATOM 1983 O O . GLY A 1 252 ? -24.529 -6.168 39.324 1.00 91.50 252 GLY A O 1
ATOM 1984 N N . PHE A 1 253 ?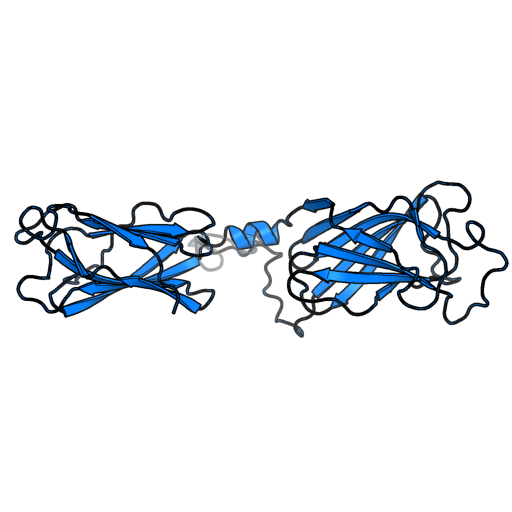 -23.658 -4.415 40.434 1.00 89.19 253 PHE A N 1
ATOM 1985 C CA . PHE A 1 253 ? -24.925 -3.996 41.042 1.00 89.19 253 PHE A CA 1
ATOM 1986 C C . PHE A 1 253 ? -25.771 -3.171 40.069 1.00 89.19 253 PHE A C 1
ATOM 1988 O O . PHE A 1 253 ? -26.981 -3.390 39.976 1.00 89.19 253 PHE A O 1
ATOM 1995 N N . ASN A 1 254 ? -25.134 -2.275 39.313 1.00 91.81 254 ASN A N 1
ATOM 1996 C CA . ASN A 1 254 ? -25.755 -1.462 38.274 1.00 91.81 254 ASN A CA 1
ATOM 1997 C C . ASN A 1 254 ? -25.109 -1.757 36.910 1.00 91.81 254 ASN A C 1
ATOM 1999 O O . ASN A 1 254 ? -24.246 -1.010 36.460 1.00 91.81 254 ASN A O 1
ATOM 2003 N N . PRO A 1 255 ? -25.509 -2.846 36.227 1.00 94.25 255 PRO A N 1
ATOM 2004 C CA . PRO A 1 255 ? -24.883 -3.246 34.967 1.00 94.25 255 PRO A CA 1
ATOM 2005 C C . PRO A 1 255 ? -25.280 -2.381 33.764 1.00 94.25 255 PRO A C 1
ATOM 2007 O O . PRO A 1 255 ? -24.592 -2.414 32.747 1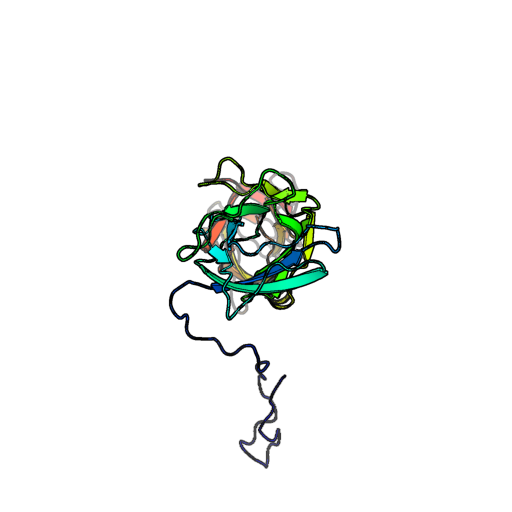.00 94.25 255 PRO A O 1
ATOM 2010 N N . GLY A 1 256 ? -26.404 -1.666 33.840 1.00 96.06 256 GLY A N 1
ATOM 2011 C CA . GLY A 1 256 ? -26.929 -0.877 32.729 1.00 96.06 256 GLY A CA 1
ATOM 2012 C C . GLY A 1 256 ? -26.039 0.314 32.407 1.00 96.06 256 GLY A C 1
ATOM 2013 O O . GLY A 1 256 ? -25.683 1.065 33.306 1.00 96.06 256 GLY A O 1
ATOM 2014 N N . TRP A 1 257 ? -25.716 0.509 31.134 1.00 98.31 257 TRP A N 1
ATOM 2015 C CA . TRP A 1 257 ? -24.757 1.523 30.705 1.00 98.31 257 TRP A CA 1
ATOM 2016 C C . TRP A 1 257 ? -25.323 2.387 29.581 1.00 98.31 257 TRP A C 1
ATOM 2018 O O . TRP A 1 257 ? -25.904 1.858 28.638 1.00 98.31 257 TRP A O 1
ATOM 2028 N N . LEU A 1 258 ? -25.135 3.705 29.634 1.00 98.00 258 LEU A N 1
ATOM 2029 C CA . LEU A 1 258 ? -25.406 4.593 28.502 1.00 98.00 258 LEU A CA 1
ATOM 2030 C C . LEU A 1 258 ? -24.079 5.093 27.934 1.00 98.00 258 LEU A C 1
ATOM 2032 O O . LEU A 1 258 ? -23.489 6.060 28.422 1.00 98.00 258 LEU A O 1
ATOM 2036 N N . CYS A 1 259 ? -23.624 4.416 26.884 1.00 97.81 259 CYS A N 1
ATOM 2037 C CA . CYS A 1 259 ? -22.426 4.795 26.150 1.00 97.81 259 CYS A CA 1
ATOM 2038 C C . CYS A 1 259 ? -22.757 5.940 25.188 1.00 97.81 259 CYS A C 1
ATOM 2040 O O . CYS A 1 259 ? -23.672 5.813 24.372 1.00 97.81 259 CYS A O 1
ATOM 2042 N N . ASP A 1 260 ? -22.012 7.043 25.268 1.00 97.94 260 ASP A N 1
ATOM 2043 C CA . ASP A 1 260 ? -22.186 8.198 24.385 1.00 97.94 260 ASP A CA 1
ATOM 2044 C C . ASP A 1 260 ? -21.445 7.975 23.060 1.00 97.94 260 ASP A C 1
ATOM 2046 O O . ASP A 1 260 ? -22.058 7.836 21.999 1.00 97.94 260 ASP A O 1
ATOM 2050 N N . ASN A 1 261 ? -20.121 7.825 23.104 1.00 97.44 261 ASN A N 1
ATOM 2051 C CA . ASN A 1 261 ? -19.324 7.542 21.916 1.00 97.44 261 ASN A CA 1
ATOM 2052 C C . ASN A 1 261 ? -17.983 6.882 22.250 1.00 97.44 261 ASN A C 1
ATOM 2054 O O . ASN A 1 261 ? -17.492 6.934 23.378 1.00 97.44 261 ASN A O 1
ATOM 2058 N N . VAL A 1 262 ? -17.357 6.325 21.215 1.00 98.38 262 VAL A N 1
ATOM 2059 C CA . VAL A 1 262 ? -15.986 5.811 21.258 1.00 98.38 262 VAL A CA 1
ATOM 2060 C C . VAL A 1 262 ? -15.159 6.521 20.191 1.00 98.38 262 VAL A C 1
ATOM 2062 O O . VAL A 1 262 ? -15.619 6.703 19.065 1.00 98.38 262 VAL A O 1
ATOM 2065 N N . VAL A 1 263 ? -13.946 6.945 20.530 1.00 98.19 263 VAL A N 1
ATOM 2066 C CA . VAL A 1 263 ? -12.959 7.463 19.572 1.00 98.19 263 VAL A CA 1
ATOM 2067 C C . VAL A 1 263 ? -11.743 6.557 19.611 1.00 98.19 263 VAL A C 1
ATOM 2069 O O . VAL A 1 263 ? -11.239 6.252 20.688 1.00 98.19 263 VAL A O 1
ATOM 2072 N N . ILE A 1 264 ? -11.282 6.118 18.445 1.00 98.31 264 ILE A N 1
ATOM 2073 C CA . ILE A 1 264 ? -10.101 5.268 18.320 1.00 98.31 264 ILE A CA 1
ATOM 2074 C C . ILE A 1 264 ? -9.076 5.982 17.457 1.00 98.31 264 ILE A C 1
ATOM 2076 O O . ILE A 1 264 ? -9.366 6.336 16.316 1.00 98.31 264 ILE A O 1
ATOM 2080 N N . THR A 1 265 ? -7.876 6.165 17.993 1.00 97.00 265 THR A N 1
ATOM 2081 C CA . THR A 1 265 ? -6.765 6.819 17.304 1.00 97.00 265 THR A CA 1
ATOM 2082 C C . THR A 1 265 ? -5.656 5.812 17.057 1.00 97.00 265 THR A C 1
ATOM 2084 O O . THR A 1 265 ? -5.082 5.279 18.005 1.00 97.00 265 THR A O 1
ATOM 2087 N N . ASN A 1 266 ? -5.326 5.568 15.788 1.00 94.62 266 ASN A N 1
ATOM 2088 C CA . ASN A 1 266 ? -4.114 4.836 15.425 1.00 94.62 266 ASN A CA 1
ATOM 2089 C C . ASN A 1 266 ? -2.908 5.737 15.734 1.00 94.62 266 ASN A C 1
ATOM 2091 O O . ASN A 1 266 ? -2.707 6.748 15.062 1.00 94.62 266 ASN A O 1
ATOM 2095 N N . LEU A 1 267 ? -2.112 5.397 16.751 1.00 91.06 267 LEU A N 1
ATOM 2096 C CA . LEU A 1 267 ? -1.031 6.264 17.235 1.00 91.06 267 LEU A CA 1
ATOM 2097 C C . LEU A 1 267 ? 0.161 6.347 16.276 1.00 91.06 267 LEU A C 1
ATOM 2099 O O . LEU A 1 267 ? 0.962 7.270 16.393 1.00 91.06 267 LEU A O 1
ATOM 2103 N N . MET A 1 268 ? 0.274 5.424 15.318 1.00 86.31 268 MET A N 1
ATOM 2104 C CA . MET A 1 268 ? 1.318 5.474 14.295 1.00 86.31 268 MET A CA 1
ATOM 2105 C C . MET A 1 268 ? 0.964 6.431 13.153 1.00 86.31 268 MET A C 1
ATOM 2107 O O . MET A 1 268 ? 1.837 7.135 12.653 1.00 86.31 268 MET A O 1
ATOM 2111 N N . THR A 1 269 ? -0.305 6.482 12.743 1.00 86.12 269 THR A N 1
ATOM 2112 C CA . THR A 1 269 ? -0.756 7.374 11.654 1.00 86.12 269 THR A CA 1
ATOM 2113 C C . THR A 1 269 ? -1.332 8.698 12.152 1.00 86.12 269 THR A C 1
ATOM 2115 O O . THR A 1 269 ? -1.464 9.639 11.374 1.00 86.12 269 THR A O 1
ATOM 2118 N N . GLY A 1 270 ? -1.715 8.774 13.428 1.00 89.38 270 GLY A N 1
ATOM 2119 C CA . GLY A 1 270 ? -2.462 9.892 14.004 1.00 89.38 270 GLY A CA 1
ATOM 2120 C C . GLY A 1 270 ? -3.929 9.962 13.562 1.00 89.38 270 GLY A C 1
ATOM 2121 O O . GLY A 1 270 ? -4.633 10.880 13.977 1.00 89.38 270 GLY A O 1
ATOM 2122 N N . LYS A 1 271 ? -4.419 9.019 12.739 1.00 92.44 271 LYS A N 1
ATOM 2123 C CA . LYS A 1 271 ? -5.814 9.003 12.272 1.00 92.44 271 LYS A CA 1
ATOM 2124 C C . LYS A 1 271 ? -6.739 8.637 13.435 1.00 92.44 271 LYS A C 1
ATOM 2126 O O . LYS A 1 271 ? -6.676 7.520 13.950 1.00 92.44 271 LYS A O 1
ATOM 2131 N N . ALA A 1 272 ? -7.603 9.576 13.813 1.00 95.81 272 ALA A N 1
ATOM 2132 C CA . ALA A 1 272 ? -8.702 9.357 14.745 1.00 95.81 272 ALA A CA 1
ATOM 2133 C C . ALA A 1 272 ? -9.967 8.941 13.982 1.00 95.81 272 ALA A C 1
ATOM 2135 O O . ALA A 1 272 ? -10.238 9.421 12.883 1.00 95.81 272 ALA A O 1
ATOM 2136 N N . THR A 1 273 ? -10.743 8.021 14.544 1.00 97.12 273 THR A N 1
ATOM 2137 C CA . THR A 1 273 ? -12.018 7.560 13.986 1.00 97.12 273 THR A CA 1
ATOM 2138 C C . THR A 1 273 ? -13.062 7.527 15.090 1.00 97.12 273 THR A C 1
ATOM 2140 O O . THR A 1 273 ? -12.823 6.972 16.164 1.00 97.12 273 THR A O 1
ATOM 2143 N N . LYS A 1 274 ? -14.215 8.148 14.836 1.00 97.62 274 LYS A N 1
ATOM 2144 C CA . LYS A 1 274 ? -15.298 8.290 15.808 1.00 97.62 274 LYS A CA 1
ATOM 2145 C C . LYS A 1 274 ? -16.409 7.282 15.532 1.00 97.62 274 LYS A C 1
ATOM 2147 O O . LYS A 1 274 ? -16.793 7.059 14.388 1.00 97.62 274 LYS A O 1
ATOM 2152 N N . PHE A 1 275 ? -16.946 6.724 16.609 1.00 98.00 275 PHE A N 1
ATOM 2153 C CA . PHE A 1 275 ? -18.048 5.770 16.625 1.00 98.00 275 PHE A CA 1
ATOM 2154 C C . PHE A 1 275 ? -19.119 6.285 17.599 1.00 98.00 275 PHE A C 1
ATOM 2156 O O . PHE A 1 275 ? -19.023 6.047 18.808 1.00 98.00 275 PHE A O 1
ATOM 2163 N N . PRO A 1 276 ? -20.107 7.058 17.115 1.00 97.38 276 PRO A N 1
ATOM 2164 C CA . PRO A 1 276 ? -21.233 7.500 17.932 1.00 97.38 276 PRO A CA 1
ATOM 2165 C C . PRO A 1 276 ? -22.059 6.298 18.400 1.00 97.38 276 PRO A C 1
ATOM 2167 O O . PRO A 1 276 ? -22.341 5.405 17.603 1.00 97.38 276 PRO A O 1
ATOM 2170 N N . CYS A 1 277 ? -22.459 6.282 19.671 1.00 96.25 277 CYS A N 1
ATOM 2171 C CA . CYS A 1 277 ? -23.298 5.235 20.249 1.00 96.25 277 CYS A CA 1
ATOM 2172 C C . CYS A 1 277 ? -24.645 5.810 20.698 1.00 96.25 277 CYS A C 1
ATOM 2174 O O . CYS A 1 277 ? -25.673 5.473 20.114 1.00 96.25 277 CYS A O 1
ATOM 2176 N N . ASN A 1 278 ? -24.609 6.690 21.704 1.00 95.69 278 ASN A N 1
ATOM 2177 C CA . ASN A 1 278 ? -25.725 7.309 22.419 1.00 95.69 278 ASN A CA 1
ATOM 2178 C C . ASN A 1 278 ? -26.913 6.358 22.652 1.00 95.69 278 ASN A C 1
ATOM 2180 O O . ASN A 1 278 ? -28.066 6.668 22.339 1.00 95.69 278 ASN A O 1
ATOM 2184 N N . LYS A 1 279 ? -26.616 5.150 23.140 1.00 96.44 279 LYS A N 1
ATOM 2185 C CA . LYS A 1 279 ? -27.596 4.077 23.348 1.00 96.44 279 LYS A CA 1
ATOM 2186 C C . LYS A 1 279 ? -27.354 3.355 24.663 1.00 96.44 279 LYS A C 1
ATOM 2188 O O . LYS A 1 279 ? -26.215 3.175 25.091 1.00 96.44 279 LYS A O 1
ATOM 2193 N N . TRP A 1 280 ? -28.452 2.924 25.278 1.00 97.81 280 TRP A N 1
ATOM 2194 C CA . TRP A 1 280 ? -28.414 2.066 26.455 1.00 97.81 280 TRP A CA 1
ATOM 2195 C C . TRP A 1 280 ? -27.973 0.654 26.060 1.00 97.81 280 TRP A C 1
ATOM 2197 O O . TRP A 1 280 ? -28.506 0.079 25.112 1.00 97.81 280 TRP A O 1
ATOM 2207 N N . LEU A 1 281 ? -27.012 0.119 26.806 1.00 97.94 281 LEU A N 1
ATOM 2208 C CA . LEU A 1 281 ? -26.659 -1.288 26.880 1.00 97.94 281 LEU A CA 1
ATOM 2209 C C . LEU A 1 281 ? -27.168 -1.780 28.244 1.00 97.94 281 LEU A C 1
ATOM 2211 O O . LEU A 1 281 ? -26.520 -1.594 29.273 1.00 97.94 281 LEU A O 1
ATOM 2215 N N . ASP A 1 282 ? -28.407 -2.260 28.283 1.00 97.31 282 ASP A N 1
ATOM 2216 C CA . ASP A 1 282 ? -29.128 -2.604 29.513 1.00 97.31 282 ASP A CA 1
ATOM 2217 C C . ASP A 1 282 ? -30.305 -3.526 29.162 1.00 97.31 282 ASP A C 1
ATOM 2219 O O . ASP A 1 282 ? -31.049 -3.247 28.229 1.00 97.31 282 ASP A O 1
ATOM 2223 N N . LYS A 1 283 ? -30.546 -4.592 29.934 1.00 96.06 283 LYS A N 1
ATOM 2224 C CA . LYS A 1 283 ? -31.696 -5.496 29.714 1.00 96.06 283 LYS A CA 1
ATOM 2225 C C . LYS A 1 283 ? -33.063 -4.837 29.936 1.00 96.06 283 LYS A C 1
ATOM 2227 O O . LYS A 1 283 ? -34.077 -5.382 29.509 1.00 96.06 283 LYS A O 1
ATOM 2232 N N . LYS A 1 284 ? -33.116 -3.737 30.687 1.00 94.75 284 LYS A N 1
ATOM 2233 C CA . LYS A 1 284 ? -34.343 -3.059 31.135 1.00 94.75 284 LYS A CA 1
ATOM 2234 C C . LYS A 1 284 ? -34.549 -1.690 30.482 1.00 94.75 284 LYS A C 1
ATOM 2236 O O . LYS A 1 284 ? -35.605 -1.095 30.688 1.00 94.75 284 LYS A O 1
ATOM 2241 N N . LYS A 1 285 ? -33.566 -1.171 29.740 1.00 93.69 285 LYS A N 1
ATOM 2242 C CA . LYS A 1 285 ? -33.624 0.136 29.062 1.00 93.69 285 LYS A CA 1
ATOM 2243 C C . LYS A 1 285 ? -33.214 0.001 27.596 1.00 93.69 285 LYS A C 1
ATOM 2245 O O . LYS A 1 285 ? -32.620 -0.993 27.198 1.00 93.69 285 LYS A O 1
ATOM 2250 N N . GLY A 1 286 ? -33.507 1.026 26.797 1.00 93.38 286 GLY A N 1
ATOM 2251 C CA . GLY A 1 286 ? -33.173 1.025 25.372 1.00 93.38 286 GLY A CA 1
ATOM 2252 C C . GLY A 1 286 ? -33.854 -0.125 24.634 1.00 93.38 286 GLY A C 1
ATOM 2253 O O . GLY A 1 286 ? -35.065 -0.298 24.744 1.00 93.38 286 GLY A O 1
ATOM 2254 N N . ASP A 1 287 ? -33.070 -0.895 23.888 1.00 94.88 287 ASP A N 1
ATOM 2255 C CA . ASP A 1 287 ? -33.527 -2.059 23.121 1.00 94.88 287 ASP A CA 1
ATOM 2256 C C . ASP A 1 287 ? -33.291 -3.402 23.834 1.00 94.88 287 ASP A C 1
ATOM 2258 O O . ASP A 1 287 ? -33.544 -4.456 23.253 1.00 94.88 287 ASP A O 1
ATOM 2262 N N . GLY A 1 288 ? -32.853 -3.390 25.098 1.00 95.44 288 GLY A N 1
ATOM 2263 C CA . GLY A 1 288 ? -32.649 -4.612 25.878 1.00 95.44 288 GLY A CA 1
ATOM 2264 C C . GLY A 1 288 ? -31.337 -5.351 25.583 1.00 95.44 288 GLY A C 1
ATOM 2265 O O . GLY A 1 288 ? -31.087 -6.402 26.180 1.00 95.44 288 GLY A O 1
ATOM 2266 N N . GLU A 1 289 ? -30.505 -4.847 24.667 1.00 96.75 289 GLU A N 1
ATOM 2267 C CA . GLU A 1 289 ? -29.234 -5.476 24.305 1.00 96.75 289 GLU A CA 1
ATOM 2268 C C . GLU A 1 289 ? -28.087 -5.034 25.222 1.00 96.75 289 GLU A C 1
ATOM 2270 O O . GLU A 1 289 ? -28.098 -3.950 25.794 1.00 96.75 289 GLU A O 1
ATOM 2275 N N . LEU A 1 290 ? -27.048 -5.868 25.315 1.00 97.19 290 LEU A N 1
ATOM 2276 C CA . LEU A 1 290 ? -25.833 -5.607 26.106 1.00 97.19 290 LEU A CA 1
ATOM 2277 C C . LEU A 1 290 ? -24.607 -5.324 25.232 1.00 97.19 290 LEU A C 1
ATOM 2279 O O . LEU A 1 290 ? -23.471 -5.349 25.705 1.00 97.19 290 LEU A O 1
ATOM 2283 N N . PHE A 1 291 ? -24.831 -5.104 23.938 1.00 97.88 291 PHE A N 1
ATOM 2284 C CA . PHE A 1 291 ? -23.798 -4.763 22.974 1.00 97.88 291 PHE A CA 1
ATOM 2285 C C . PHE A 1 291 ? -24.330 -3.788 21.929 1.00 97.88 291 PHE A C 1
ATOM 2287 O O . PHE A 1 291 ? -25.537 -3.713 21.697 1.00 97.88 291 PHE A O 1
ATOM 2294 N N . LYS A 1 292 ? -23.419 -3.078 21.262 1.00 97.69 292 LYS A N 1
ATOM 2295 C CA . LYS A 1 292 ? -23.703 -2.313 20.048 1.00 97.69 292 LYS A CA 1
ATOM 2296 C C . LYS A 1 292 ? -22.620 -2.527 19.010 1.00 97.69 292 LYS A C 1
ATOM 2298 O O . LYS A 1 292 ? -21.432 -2.452 19.321 1.00 97.69 292 LYS A O 1
ATOM 2303 N N . GLU A 1 293 ? -23.049 -2.757 17.773 1.00 97.75 293 GLU A N 1
ATOM 2304 C CA . GLU A 1 293 ? -22.191 -2.590 16.605 1.00 97.75 293 GLU A CA 1
ATOM 2305 C C . GLU A 1 293 ? -22.315 -1.151 16.106 1.00 97.75 293 GLU A C 1
ATOM 2307 O O . GLU A 1 293 ? -23.408 -0.692 15.772 1.00 97.75 293 GLU A O 1
ATOM 2312 N N . LEU A 1 294 ? -21.197 -0.433 16.101 1.00 96.88 294 LEU A N 1
ATOM 2313 C CA . LEU A 1 294 ? -21.120 0.980 15.749 1.00 96.88 294 LEU A CA 1
ATOM 2314 C C . LEU A 1 294 ? -20.220 1.135 14.530 1.00 96.88 294 LEU A C 1
ATOM 2316 O O . LEU A 1 294 ? -19.173 0.495 14.450 1.00 96.88 294 LEU A O 1
ATOM 2320 N N . TYR A 1 295 ? -20.608 1.997 13.601 1.00 96.56 295 TYR A N 1
ATOM 2321 C CA . TYR A 1 295 ? -19.882 2.217 12.353 1.00 96.56 295 TYR A CA 1
ATOM 2322 C C . TYR A 1 295 ? -19.117 3.534 12.406 1.00 96.56 295 TYR A C 1
ATOM 2324 O O . TYR A 1 295 ? -19.544 4.483 13.069 1.00 96.56 295 TYR A O 1
ATOM 2332 N N . ALA A 1 296 ? -17.972 3.567 11.730 1.00 93.44 296 ALA A N 1
ATOM 2333 C CA . ALA A 1 296 ? -17.152 4.762 11.636 1.00 93.44 296 ALA A CA 1
ATOM 2334 C C . ALA A 1 296 ? -17.938 5.884 10.946 1.00 93.44 296 ALA A C 1
ATOM 2336 O O . ALA A 1 296 ? -18.535 5.671 9.889 1.00 93.44 296 ALA A O 1
ATOM 2337 N N . VAL A 1 297 ? -17.909 7.084 11.524 1.00 91.69 297 VAL A N 1
ATOM 2338 C CA . VAL A 1 297 ? -18.362 8.299 10.838 1.00 91.69 297 VAL A CA 1
ATOM 2339 C C . VAL A 1 297 ? -17.152 9.038 10.279 1.00 91.69 297 VAL A C 1
ATOM 2341 O O . VAL A 1 297 ? -16.134 9.174 10.961 1.00 91.69 297 VAL A O 1
ATOM 2344 N N . GLN A 1 298 ? -17.250 9.470 9.024 1.00 70.31 298 GLN A N 1
ATOM 2345 C CA . GLN A 1 298 ? -16.278 10.376 8.420 1.00 70.31 298 GLN A CA 1
ATOM 2346 C C . GLN A 1 298 ? -16.632 11.798 8.872 1.00 70.31 298 GLN A C 1
ATOM 2348 O O . GLN A 1 298 ? -17.792 12.196 8.747 1.00 70.31 298 GLN A O 1
ATOM 2353 N N . GLU A 1 299 ? -15.665 12.514 9.450 1.00 52.47 299 GLU A N 1
ATOM 2354 C CA . GLU A 1 299 ? -15.742 13.976 9.608 1.00 52.47 299 GLU A CA 1
ATOM 2355 C C . GLU A 1 299 ? -15.367 14.674 8.298 1.00 52.47 299 GLU A C 1
ATOM 2357 O O . GLU A 1 299 ? -14.454 14.167 7.602 1.00 52.47 299 GLU A O 1
#

pLDDT: mean 89.41, std 13.07, range [34.94, 98.62]

Secondary structure (DSSP, 8-state):
-B---S---SSSTTS-S---PPBTT-------TTEEEEEEEEEEPSSTT---SSEEEEEEEESS-BPPPEEE---SSS--S-TT-EEEEEEEEE---SEEEEEEEEE--TTSPPPSS-GGGT-EEEEEEEEEETTTTEEEEEEEEEEE---STTTTPEEEE--EEE--HHHHHHHTS-EEEEEEEEE--STT----S-EEEEEEETTEE---EE---TT---S-TT-EEEEEEEES---SEEEEEEEE---SS---EEEEEEEEEETTT--EEEEEEEEEE-TTSTTS-SEEEEEPBP-

InterPro domains:
  IPR001024 PLAT/LH2 domain [PF01477] (38-148)
  IPR001024 PLAT/LH2 domain [PF01477] (181-286)
  IPR001024 PLAT/LH2 domain [PS50095] (1-22)
  IPR001024 PLAT/LH2 domain [PS50095] (36-162)
  IPR001024 PLAT/LH2 domain [PS50095] (179-295)
  IPR001024 PLAT/LH2 domain [SM00308] (36-164)
  IPR001024 PLAT/LH2 domain [SM00308] (179-293)
  IPR036392 PLAT/LH2 domain superfamily [SSF49723] (34-154)
  IPR036392 PLAT/LH2 domain superfamily [SSF49723] (179-289)
  IPR052970 Inner ear hair cell lipoxygenase homology domain-containing protein [PTHR45901] (2-295)

Radius of gyration: 29.38 Å; chains: 1; bounding box: 68×29×81 Å

Organism: Stichopus japonicus (NCBI:txid307972)